Protein AF-A0AA36B1E9-F1 (afdb_monomer)

Foldseek 3Di:
DDDDPDDPPDPPPDQPWDAAPVRPDTHRDPVVVVVRVVVVVCCVVVDPDDDDVVVVVPPDDDPDDCVVVDDDDPVRVVVVLVVDDQDDQDDVVNDHSVPPDPPPPDDDDPDDDPPPPPPVCVLVVVVVLCVVLVHPSVCVVVCVVPVVSVVVSVVVSVVVVVVVVVVVVVVVVVVVVVVVVVVPDPPDD

Secondary structure (DSSP, 8-state):
-----------------EE-TTSSSEE-SHHHHHHHHHHHHHHHHH------HHHHHTS-PPPP-GGGTSPPPHHHHHHHHHHS-S-PPP-TT---GGGG-S-----S--------SSSHHHHHHHHHHHHHTT--TTTHHHHTTSHHHHHHHHHHHHHHHHHHHHHHHHHHHHHHHHHHHHTT-----

Structure (mmCIF, N/CA/C/O backbone):
data_AF-A0AA36B1E9-F1
#
_entry.id   AF-A0AA36B1E9-F1
#
loop_
_atom_site.group_PDB
_atom_site.id
_atom_site.type_symbol
_atom_site.label_atom_id
_atom_site.label_alt_id
_atom_site.label_comp_id
_atom_site.label_asym_id
_atom_site.label_entity_id
_atom_site.label_seq_id
_atom_site.pdbx_PDB_ins_code
_atom_site.Cartn_x
_atom_site.Cartn_y
_atom_site.Cartn_z
_atom_site.occupancy
_atom_site.B_iso_or_equiv
_atom_site.auth_seq_id
_atom_site.auth_comp_id
_atom_site.auth_asym_id
_atom_site.auth_atom_id
_atom_site.pdbx_PDB_model_num
ATOM 1 N N . MET A 1 1 ? 49.591 28.992 -14.892 1.00 37.81 1 MET A N 1
ATOM 2 C CA . MET A 1 1 ? 48.335 28.506 -15.502 1.00 37.81 1 MET A CA 1
ATOM 3 C C . MET A 1 1 ? 47.855 27.305 -14.700 1.00 37.81 1 MET A C 1
ATOM 5 O O . MET A 1 1 ? 48.541 26.295 -14.691 1.00 37.81 1 MET A O 1
ATOM 9 N N . LYS A 1 2 ? 46.769 27.444 -13.931 1.00 33.78 2 LYS A N 1
ATOM 10 C CA . LYS A 1 2 ? 46.177 26.347 -13.147 1.00 33.78 2 LYS A CA 1
ATOM 11 C C . LYS A 1 2 ? 44.993 25.800 -13.942 1.00 33.78 2 LYS A C 1
ATOM 13 O O . LYS A 1 2 ? 44.007 26.512 -14.100 1.00 33.78 2 LYS A O 1
ATOM 18 N N . LEU A 1 3 ? 45.101 24.579 -14.458 1.00 35.31 3 LEU A N 1
ATOM 19 C CA . LEU A 1 3 ? 43.959 23.861 -15.020 1.00 35.31 3 LEU A CA 1
ATOM 20 C C . LEU A 1 3 ? 43.227 23.175 -13.864 1.00 35.31 3 LEU A C 1
ATOM 22 O O . LEU A 1 3 ? 43.711 22.211 -13.278 1.00 35.31 3 LEU A O 1
ATOM 26 N N . SER A 1 4 ? 42.090 23.757 -13.494 1.00 35.69 4 SER A N 1
ATOM 27 C CA . SER A 1 4 ? 41.114 23.187 -12.570 1.00 35.69 4 SER A CA 1
ATOM 28 C C . SER A 1 4 ? 40.198 22.263 -13.366 1.00 35.69 4 SER A C 1
ATOM 30 O O . SER A 1 4 ? 39.266 22.736 -14.013 1.00 35.69 4 SER A O 1
ATOM 32 N N . ASN A 1 5 ? 40.437 20.955 -13.305 1.00 37.50 5 ASN A N 1
ATOM 33 C CA . ASN A 1 5 ? 39.475 19.970 -13.787 1.00 37.50 5 ASN A CA 1
ATOM 34 C C . ASN A 1 5 ? 38.424 19.758 -12.694 1.00 37.50 5 ASN A C 1
ATOM 36 O O . ASN A 1 5 ? 38.655 19.061 -11.707 1.00 37.50 5 ASN A O 1
ATOM 40 N N . GLN A 1 6 ? 37.280 20.419 -12.851 1.00 35.66 6 GLN A N 1
ATOM 41 C CA . GLN A 1 6 ? 36.118 20.228 -11.995 1.00 35.66 6 GLN A CA 1
ATOM 42 C C . GLN A 1 6 ? 35.432 18.921 -12.417 1.00 35.66 6 GLN A C 1
ATOM 44 O O . GLN A 1 6 ? 34.897 18.808 -13.517 1.00 35.66 6 GLN A O 1
ATOM 49 N N . SER A 1 7 ? 35.520 17.915 -11.548 1.00 37.78 7 SER A N 1
ATOM 50 C CA . SER A 1 7 ? 34.845 16.625 -11.681 1.00 37.78 7 SER A CA 1
ATOM 51 C C . SER A 1 7 ? 33.332 16.827 -11.589 1.00 37.78 7 SER A C 1
ATOM 53 O O . SER A 1 7 ? 32.804 17.186 -10.535 1.00 37.78 7 SER A O 1
ATOM 55 N N . THR A 1 8 ? 32.622 16.625 -12.697 1.00 40.97 8 THR A N 1
ATOM 56 C CA . THR A 1 8 ? 31.159 16.609 -12.738 1.00 40.97 8 THR A CA 1
ATOM 57 C C . THR A 1 8 ? 30.657 15.273 -12.196 1.00 40.97 8 THR A C 1
ATOM 59 O O . THR A 1 8 ? 30.357 14.336 -12.933 1.00 40.97 8 THR A O 1
ATOM 62 N N . ALA A 1 9 ? 30.554 15.179 -10.870 1.00 37.25 9 ALA A N 1
ATOM 63 C CA . ALA A 1 9 ? 29.819 14.105 -10.218 1.00 37.25 9 ALA A CA 1
ATOM 64 C C . ALA A 1 9 ? 28.334 14.229 -10.591 1.00 37.25 9 ALA A C 1
ATOM 66 O O . ALA A 1 9 ? 27.588 15.034 -10.032 1.00 37.25 9 ALA A O 1
ATOM 67 N N . GLN A 1 10 ? 27.905 13.446 -11.580 1.00 45.81 10 GLN A N 1
ATOM 68 C CA . GLN A 1 10 ? 26.495 13.290 -11.890 1.00 45.81 10 GLN A CA 1
ATOM 69 C C . GLN A 1 10 ? 25.811 12.634 -10.691 1.00 45.81 10 GLN A C 1
ATOM 71 O O . GLN A 1 10 ? 26.136 11.520 -10.286 1.00 45.81 10 GLN A O 1
ATOM 76 N N . HIS A 1 11 ? 24.858 13.358 -10.117 1.00 35.06 11 HIS A N 1
ATOM 77 C CA . HIS A 1 11 ? 23.972 12.900 -9.060 1.00 35.06 11 HIS A CA 1
ATOM 78 C C . HIS A 1 11 ? 23.042 11.805 -9.615 1.00 35.06 11 HIS A C 1
ATOM 80 O O . HIS A 1 11 ? 21.898 12.056 -10.008 1.00 35.06 11 HIS A O 1
ATOM 86 N N . ILE A 1 12 ? 23.547 10.571 -9.694 1.00 49.47 12 ILE A N 1
ATOM 87 C CA . ILE A 1 12 ? 22.745 9.386 -9.987 1.00 49.47 12 ILE A CA 1
ATOM 88 C C . ILE A 1 12 ? 21.846 9.184 -8.772 1.00 49.47 12 ILE A C 1
ATOM 90 O O . ILE A 1 12 ? 22.283 8.710 -7.729 1.00 49.47 12 ILE A O 1
ATOM 94 N N . LYS A 1 13 ? 20.576 9.577 -8.903 1.00 55.38 13 LYS A N 1
ATOM 95 C CA . LYS A 1 13 ? 19.503 9.179 -7.988 1.00 55.38 13 LYS A CA 1
ATOM 96 C C . LYS A 1 13 ? 19.647 7.674 -7.769 1.00 55.38 13 LYS A C 1
ATOM 98 O O . LYS A 1 13 ? 19.481 6.940 -8.740 1.00 55.38 13 LYS A O 1
ATOM 103 N N . SER A 1 14 ? 20.009 7.249 -6.557 1.00 55.59 14 SER A N 1
ATOM 104 C CA . SER A 1 14 ? 20.276 5.851 -6.210 1.00 55.59 14 SER A CA 1
ATOM 105 C C . SER A 1 14 ? 19.106 4.976 -6.655 1.00 55.59 14 SER A C 1
ATOM 107 O O . SER A 1 14 ? 18.083 4.893 -5.979 1.00 55.59 14 SER A O 1
ATOM 109 N N . ARG A 1 15 ? 19.212 4.384 -7.847 1.00 59.84 15 ARG A N 1
ATOM 110 C CA . ARG A 1 15 ? 18.289 3.350 -8.306 1.00 59.84 15 ARG A CA 1
ATOM 111 C C . ARG A 1 15 ? 18.645 2.111 -7.504 1.00 59.84 15 ARG A C 1
ATOM 113 O O . ARG A 1 15 ? 19.827 1.800 -7.390 1.00 59.84 15 ARG A O 1
ATOM 120 N N . SER A 1 16 ? 17.650 1.453 -6.919 1.00 68.00 16 SER A N 1
ATOM 121 C CA . SER A 1 16 ? 17.845 0.247 -6.117 1.00 68.00 16 SER A CA 1
ATOM 122 C C . SER A 1 16 ? 18.485 -0.838 -6.983 1.00 68.00 16 SER A C 1
ATOM 124 O O . SER A 1 16 ? 17.796 -1.486 -7.763 1.00 68.00 16 SER A O 1
ATOM 126 N N . THR A 1 17 ? 19.805 -0.993 -6.900 1.00 83.38 17 THR A N 1
ATOM 127 C CA . THR A 1 17 ? 20.531 -2.039 -7.617 1.00 83.38 17 THR A CA 1
ATOM 128 C C . THR A 1 17 ? 20.407 -3.338 -6.836 1.00 83.38 17 THR A C 1
ATOM 130 O O . THR A 1 17 ? 20.541 -3.358 -5.612 1.00 83.38 17 THR A O 1
ATOM 133 N N . LEU A 1 18 ? 20.109 -4.430 -7.533 1.00 88.56 18 LEU A N 1
ATOM 134 C CA . LEU A 1 18 ? 19.946 -5.745 -6.918 1.00 88.56 18 LEU A CA 1
ATOM 135 C C . LEU A 1 18 ? 21.022 -6.684 -7.452 1.00 88.56 18 LEU A C 1
ATOM 137 O O . LEU A 1 18 ? 21.401 -6.591 -8.611 1.00 88.56 18 LEU A O 1
ATOM 141 N N . ARG A 1 19 ? 21.542 -7.593 -6.631 1.00 89.88 19 ARG A N 1
ATOM 142 C CA . ARG A 1 19 ? 22.471 -8.614 -7.128 1.00 89.88 19 ARG A CA 1
ATOM 143 C C . ARG A 1 19 ? 21.706 -9.746 -7.809 1.00 89.88 19 ARG A C 1
ATOM 145 O O . ARG A 1 19 ? 20.635 -10.150 -7.352 1.00 89.88 19 ARG A O 1
ATOM 152 N N . SER A 1 20 ? 22.290 -10.272 -8.878 1.00 88.62 20 SER A N 1
ATOM 153 C CA . SER A 1 20 ? 21.854 -11.518 -9.505 1.00 88.62 20 SER A CA 1
ATOM 154 C C . SER A 1 20 ? 21.915 -12.697 -8.513 1.00 88.62 20 SER A C 1
ATOM 156 O O . SER A 1 20 ? 22.499 -12.590 -7.431 1.00 88.62 20 SER A O 1
ATOM 158 N N . SER A 1 21 ? 21.256 -13.809 -8.836 1.00 86.88 21 SER A N 1
ATOM 159 C CA . SER A 1 21 ? 21.141 -14.999 -7.976 1.00 86.88 21 SER A CA 1
ATOM 160 C C . SER A 1 21 ? 22.479 -15.670 -7.671 1.00 86.88 21 SER A C 1
ATOM 162 O O . SER A 1 21 ? 22.686 -16.147 -6.559 1.00 86.88 21 SER A O 1
ATOM 164 N N . ASP A 1 22 ? 23.396 -15.619 -8.627 1.00 86.94 22 ASP A N 1
ATOM 165 C CA . ASP A 1 22 ? 24.794 -16.044 -8.546 1.00 86.94 22 ASP A CA 1
ATOM 166 C C . ASP A 1 22 ? 25.713 -15.018 -7.851 1.00 86.94 22 ASP A C 1
ATOM 168 O O . ASP A 1 22 ? 26.884 -15.293 -7.592 1.00 86.94 22 ASP A O 1
ATOM 172 N N . GLY A 1 23 ? 25.200 -13.820 -7.546 1.00 85.00 23 GLY A N 1
ATOM 173 C CA . GLY A 1 23 ? 25.918 -12.756 -6.843 1.00 85.00 23 GLY A CA 1
ATOM 174 C C . GLY A 1 23 ? 26.982 -12.018 -7.665 1.00 85.00 23 GLY A C 1
ATOM 175 O O . GLY A 1 23 ? 27.612 -11.109 -7.115 1.00 85.00 23 GLY A O 1
ATOM 176 N N . GLN A 1 24 ? 27.161 -12.375 -8.944 1.00 84.88 24 GLN A N 1
ATOM 177 C CA . GLN A 1 24 ? 28.219 -11.858 -9.823 1.00 84.88 24 GLN A CA 1
ATOM 178 C C . GLN A 1 24 ? 27.839 -10.532 -10.491 1.00 84.88 24 GLN A C 1
ATOM 180 O O . GLN A 1 24 ? 28.646 -9.607 -10.550 1.00 84.88 24 GLN A O 1
ATOM 185 N N . ALA A 1 25 ? 26.597 -10.416 -10.967 1.00 88.25 25 ALA A N 1
ATOM 186 C CA . ALA A 1 25 ? 26.127 -9.238 -11.691 1.00 88.25 25 ALA A CA 1
ATOM 187 C C . ALA A 1 25 ? 25.269 -8.306 -10.818 1.00 88.25 25 ALA A C 1
ATOM 189 O O . ALA A 1 25 ? 24.476 -8.756 -9.984 1.00 88.25 25 ALA A O 1
ATOM 190 N N . LEU A 1 26 ? 25.397 -6.994 -11.049 1.00 90.94 26 LEU A N 1
ATOM 191 C CA . LEU A 1 26 ? 24.493 -5.973 -10.516 1.00 90.94 26 LEU A CA 1
ATOM 192 C C . LEU A 1 26 ? 23.389 -5.677 -11.535 1.00 90.94 26 LEU A C 1
ATOM 194 O O . LEU A 1 26 ? 23.645 -5.186 -12.632 1.00 90.94 26 LEU A O 1
ATOM 198 N N . LEU A 1 27 ? 22.154 -5.951 -11.138 1.00 90.00 27 LEU A N 1
ATOM 199 C CA . LEU A 1 27 ? 20.933 -5.683 -11.879 1.00 90.00 27 LEU A CA 1
ATOM 200 C C . LEU A 1 27 ? 20.518 -4.229 -11.652 1.00 90.00 27 LEU A C 1
ATOM 202 O O . LEU A 1 27 ? 20.278 -3.799 -10.519 1.00 90.00 27 LEU A O 1
ATOM 206 N N . THR A 1 28 ? 20.460 -3.468 -12.741 1.00 86.75 28 THR A N 1
ATOM 207 C CA . THR A 1 28 ? 20.126 -2.034 -12.740 1.00 86.75 28 THR A CA 1
ATOM 208 C C . THR A 1 28 ? 18.838 -1.725 -13.506 1.00 86.75 28 THR A C 1
ATOM 210 O O . THR A 1 28 ? 18.266 -0.648 -13.323 1.00 86.75 28 THR A O 1
ATOM 213 N N . ASP A 1 29 ? 18.369 -2.663 -14.334 1.00 88.38 29 ASP A N 1
ATOM 214 C CA . ASP A 1 29 ? 17.135 -2.552 -15.105 1.00 88.38 29 ASP A CA 1
ATOM 215 C C . ASP A 1 29 ? 15.914 -3.036 -14.303 1.00 88.38 29 ASP A C 1
ATOM 217 O O . ASP A 1 29 ? 15.981 -4.040 -13.592 1.00 88.38 29 ASP A O 1
ATOM 221 N N . ILE A 1 30 ? 14.779 -2.346 -14.440 1.00 87.06 30 ILE A N 1
ATOM 222 C CA . ILE A 1 30 ? 13.558 -2.621 -13.665 1.00 87.06 30 ILE A CA 1
ATOM 223 C C . ILE A 1 30 ? 13.021 -4.024 -13.965 1.00 87.06 30 ILE A C 1
ATOM 225 O O . ILE A 1 30 ? 12.641 -4.729 -13.030 1.00 87.06 30 ILE A O 1
ATOM 229 N N . ALA A 1 31 ? 13.020 -4.456 -15.232 1.00 89.06 31 ALA A N 1
ATOM 230 C CA . ALA A 1 31 ? 12.521 -5.782 -15.588 1.00 89.06 31 ALA A CA 1
ATOM 231 C C . ALA A 1 31 ? 13.418 -6.876 -14.994 1.00 89.06 31 ALA A C 1
ATOM 233 O O . ALA A 1 31 ? 12.918 -7.834 -14.406 1.00 89.06 31 ALA A O 1
ATOM 234 N N . SER A 1 32 ? 14.740 -6.681 -15.049 1.00 88.50 32 SER A N 1
ATOM 235 C CA . SER A 1 32 ? 15.700 -7.609 -14.437 1.00 88.50 32 SER A CA 1
ATOM 236 C C . SER A 1 32 ? 15.547 -7.714 -12.910 1.00 88.50 32 SER A C 1
ATOM 238 O O . SER A 1 32 ? 15.597 -8.810 -12.353 1.00 88.50 32 SER A O 1
ATOM 240 N N . ILE A 1 33 ? 15.280 -6.593 -12.228 1.00 89.88 33 ILE A N 1
ATOM 241 C CA . ILE A 1 33 ? 15.051 -6.556 -10.778 1.00 89.88 33 ILE A CA 1
ATOM 242 C C . ILE A 1 33 ? 13.751 -7.282 -10.419 1.00 89.88 33 ILE A C 1
ATOM 244 O O . ILE A 1 33 ? 13.743 -8.097 -9.497 1.00 89.88 33 ILE A O 1
ATOM 248 N N . LEU A 1 34 ? 12.659 -7.017 -11.141 1.00 91.62 34 LEU A N 1
ATOM 249 C CA . LEU A 1 34 ? 11.371 -7.675 -10.902 1.00 91.62 34 LEU A CA 1
ATOM 250 C C . LEU A 1 34 ? 11.450 -9.184 -11.148 1.00 91.62 34 LEU A C 1
ATOM 252 O O . LEU A 1 34 ? 10.937 -9.957 -10.341 1.00 91.62 34 LEU A O 1
ATOM 256 N N . ASN A 1 35 ? 12.148 -9.609 -12.203 1.00 92.12 35 ASN A N 1
ATOM 257 C CA . ASN A 1 35 ? 12.366 -11.027 -12.469 1.00 92.12 35 ASN A CA 1
ATOM 258 C C . ASN A 1 35 ? 13.163 -11.694 -11.336 1.00 92.12 35 ASN A C 1
ATOM 260 O O . ASN A 1 35 ? 12.775 -12.749 -10.838 1.00 92.12 35 ASN A O 1
ATOM 264 N N . ARG A 1 36 ? 14.215 -11.033 -10.839 1.00 94.25 36 ARG A N 1
ATOM 265 C CA . ARG A 1 36 ? 15.007 -11.534 -9.708 1.00 94.25 36 ARG A CA 1
ATOM 266 C C . ARG A 1 36 ? 14.184 -11.669 -8.422 1.00 94.25 36 ARG A C 1
ATOM 268 O O . ARG A 1 36 ? 14.364 -12.640 -7.684 1.00 94.25 36 ARG A O 1
ATOM 275 N N . TRP A 1 37 ? 13.274 -10.730 -8.157 1.00 93.12 37 TRP A N 1
ATOM 276 C CA . TRP A 1 37 ? 12.312 -10.847 -7.057 1.00 93.12 37 TRP A CA 1
ATOM 277 C C . TRP A 1 37 ? 11.364 -12.030 -7.254 1.00 93.12 37 TRP A C 1
ATOM 279 O O . TRP A 1 37 ? 11.172 -12.805 -6.318 1.00 93.12 37 TRP A O 1
ATOM 289 N N . SER A 1 38 ? 10.819 -12.201 -8.462 1.00 93.00 38 SER A N 1
ATOM 290 C CA . SER A 1 38 ? 9.937 -13.324 -8.801 1.00 93.00 38 SER A CA 1
ATOM 291 C C . SER A 1 38 ? 10.614 -14.670 -8.539 1.00 93.00 38 SER A C 1
ATOM 293 O O . SER A 1 38 ? 10.058 -15.507 -7.834 1.00 93.00 38 SER A O 1
ATOM 295 N N . GLU A 1 39 ? 11.845 -14.857 -9.020 1.00 93.50 39 GLU A N 1
ATOM 296 C CA . GLU A 1 39 ? 12.638 -16.068 -8.774 1.00 93.50 39 GLU A CA 1
ATOM 297 C C . GLU A 1 39 ? 12.844 -16.337 -7.278 1.00 93.50 39 GLU A C 1
ATOM 299 O O . GLU A 1 39 ? 12.670 -17.464 -6.813 1.00 93.50 39 GLU A O 1
ATOM 304 N N . TYR A 1 40 ? 13.221 -15.305 -6.512 1.00 91.62 40 TYR A N 1
ATOM 305 C CA . TYR A 1 40 ? 13.458 -15.434 -5.075 1.00 91.62 40 TYR A CA 1
ATOM 306 C C . TYR A 1 40 ? 12.195 -15.876 -4.333 1.00 91.62 40 TYR A C 1
ATOM 308 O O . TYR A 1 40 ? 12.244 -16.823 -3.547 1.00 91.62 40 TYR A O 1
ATOM 316 N N . PHE A 1 41 ? 11.062 -15.222 -4.596 1.00 93.06 41 PHE A N 1
ATOM 317 C CA . PHE A 1 41 ? 9.803 -15.565 -3.943 1.00 93.06 41 PHE A CA 1
ATOM 318 C C . PHE A 1 41 ? 9.284 -16.926 -4.387 1.00 93.06 41 PHE A C 1
ATOM 320 O O . PHE A 1 41 ? 8.845 -17.709 -3.549 1.00 93.06 41 PHE A O 1
ATOM 327 N N . GLN A 1 42 ? 9.391 -17.255 -5.672 1.00 93.19 42 GLN A N 1
ATOM 328 C CA . GLN A 1 42 ? 9.013 -18.572 -6.163 1.00 93.19 42 GLN A CA 1
ATOM 329 C C . GLN A 1 42 ? 9.826 -19.670 -5.471 1.00 93.19 42 GLN A C 1
ATOM 331 O O . GLN A 1 42 ? 9.238 -20.639 -4.999 1.00 93.19 42 GLN A O 1
ATOM 336 N N . ALA A 1 43 ? 11.144 -19.510 -5.332 1.00 90.69 43 ALA A N 1
ATOM 337 C CA . ALA A 1 43 ? 11.976 -20.455 -4.590 1.00 90.69 43 ALA A CA 1
ATOM 338 C C . ALA A 1 43 ? 11.603 -20.515 -3.099 1.00 90.69 43 ALA A C 1
ATOM 340 O O . ALA A 1 43 ? 11.535 -21.599 -2.521 1.00 90.69 43 ALA A O 1
ATOM 341 N N . LEU A 1 44 ? 11.324 -19.363 -2.479 1.00 90.81 44 LEU A N 1
ATOM 342 C CA . LEU A 1 44 ? 10.926 -19.271 -1.075 1.00 90.81 44 LEU A CA 1
ATOM 343 C C . LEU A 1 44 ? 9.620 -20.027 -0.792 1.00 90.81 44 LEU A C 1
ATOM 345 O O . LEU A 1 44 ? 9.558 -20.757 0.196 1.00 90.81 44 LEU A O 1
ATOM 349 N N . PHE A 1 45 ? 8.610 -19.858 -1.651 1.00 89.69 45 PHE A N 1
ATOM 350 C CA . PHE A 1 45 ? 7.278 -20.447 -1.483 1.00 89.69 45 PHE A CA 1
ATOM 351 C C . PHE A 1 45 ? 7.160 -21.874 -2.027 1.00 89.69 45 PHE A C 1
ATOM 353 O O . PHE A 1 45 ? 6.367 -22.651 -1.509 1.00 89.69 45 PHE A O 1
ATOM 360 N N . SER A 1 46 ? 7.952 -22.242 -3.037 1.00 89.12 46 SER A N 1
ATOM 361 C CA . SER A 1 46 ? 7.957 -23.611 -3.582 1.00 89.12 46 SER A CA 1
ATOM 362 C C . SER A 1 46 ? 8.785 -24.579 -2.732 1.00 89.12 46 SER A C 1
ATOM 364 O O . SER A 1 46 ? 8.681 -25.793 -2.895 1.00 89.12 46 SER A O 1
ATOM 366 N N . ALA A 1 47 ? 9.628 -24.070 -1.829 1.00 85.25 47 ALA A N 1
ATOM 367 C CA . ALA A 1 47 ? 10.403 -24.903 -0.924 1.00 85.25 47 ALA A CA 1
ATOM 368 C C . ALA A 1 47 ? 9.490 -25.568 0.119 1.00 85.25 47 ALA A C 1
ATOM 370 O O . ALA A 1 47 ? 8.998 -24.918 1.041 1.00 85.25 47 ALA A O 1
ATOM 371 N N . VAL A 1 48 ? 9.331 -26.890 0.023 1.00 82.62 48 VAL A N 1
ATOM 372 C CA . VAL A 1 48 ? 8.711 -27.695 1.082 1.00 82.62 48 VAL A CA 1
ATOM 373 C C . VAL A 1 48 ? 9.666 -27.729 2.274 1.00 82.62 48 VAL A C 1
ATOM 375 O O . VAL A 1 48 ? 10.673 -28.436 2.270 1.00 82.62 48 VAL A O 1
ATOM 378 N N . ARG A 1 49 ? 9.376 -26.926 3.300 1.00 80.12 49 ARG A N 1
ATOM 379 C CA . ARG A 1 49 ? 10.144 -26.916 4.548 1.00 80.12 49 ARG A CA 1
ATOM 380 C C . ARG A 1 49 ? 9.504 -27.884 5.532 1.00 80.12 49 ARG A C 1
ATOM 382 O O . ARG A 1 49 ? 8.411 -27.634 6.028 1.00 80.12 49 ARG A O 1
ATOM 389 N N . VAL A 1 50 ? 10.201 -28.975 5.829 1.00 83.56 50 VAL A N 1
ATOM 390 C CA . VAL A 1 50 ? 9.824 -29.875 6.922 1.00 83.56 50 VAL A CA 1
ATOM 391 C C . VAL A 1 50 ? 10.349 -29.267 8.218 1.00 83.56 50 VAL A C 1
ATOM 393 O O . VAL A 1 50 ? 11.561 -29.144 8.405 1.00 83.56 50 VAL A O 1
ATOM 396 N N . VAL A 1 51 ? 9.445 -28.849 9.104 1.00 84.62 51 VAL A N 1
ATOM 397 C CA . VAL A 1 51 ? 9.830 -28.436 10.457 1.00 84.62 51 VAL A CA 1
ATOM 398 C C . VAL A 1 51 ? 10.341 -29.677 11.184 1.00 84.62 51 VAL A C 1
ATOM 400 O O . VAL A 1 51 ? 9.671 -30.705 11.222 1.00 84.62 51 VAL A O 1
ATOM 403 N N . GLN A 1 52 ? 11.559 -29.614 11.720 1.00 86.75 52 GLN A N 1
ATOM 404 C CA . GLN A 1 52 ? 12.105 -30.727 12.489 1.00 86.75 52 GLN A CA 1
ATOM 405 C C . GLN A 1 52 ? 11.374 -30.806 13.834 1.00 86.75 52 GLN A C 1
ATOM 407 O O . GLN A 1 52 ? 11.396 -29.833 14.579 1.00 86.75 52 GLN A O 1
ATOM 412 N N . GLU A 1 53 ? 10.796 -31.958 14.177 1.00 85.94 53 GLU A N 1
ATOM 413 C CA . GLU A 1 53 ? 10.036 -32.148 15.428 1.00 85.94 53 GLU A CA 1
ATOM 414 C C . GLU A 1 53 ? 10.850 -31.752 16.671 1.00 85.94 53 GLU A C 1
ATOM 416 O O . GLU A 1 53 ? 10.370 -31.062 17.564 1.00 85.94 53 GLU A O 1
ATOM 421 N N . LYS A 1 54 ? 12.151 -32.072 16.671 1.00 86.44 54 LYS A N 1
ATOM 422 C CA . LYS A 1 54 ? 13.086 -31.633 17.716 1.00 86.44 54 LYS A CA 1
ATOM 423 C C . LYS A 1 54 ? 13.115 -30.110 17.898 1.00 86.44 54 LYS A C 1
ATOM 425 O O . LYS A 1 54 ? 13.245 -29.645 19.020 1.00 86.44 54 LYS A O 1
ATOM 430 N N . ALA A 1 55 ? 12.987 -29.327 16.824 1.00 86.81 55 ALA A N 1
ATOM 431 C CA . ALA A 1 55 ? 12.981 -27.869 16.902 1.00 86.81 55 ALA A CA 1
ATOM 432 C C . ALA A 1 55 ? 11.701 -27.348 17.566 1.00 86.81 55 ALA A C 1
ATOM 434 O O . ALA A 1 55 ? 11.779 -26.377 18.309 1.00 86.81 55 ALA A O 1
ATOM 435 N N . ILE A 1 56 ? 10.564 -28.022 17.353 1.00 86.69 56 ILE A N 1
ATOM 436 C CA . ILE A 1 56 ? 9.290 -27.718 18.022 1.00 86.69 56 ILE A CA 1
ATOM 437 C C . ILE A 1 56 ? 9.405 -28.022 19.518 1.00 86.69 56 ILE A C 1
ATOM 439 O O . ILE A 1 56 ? 9.071 -27.175 20.342 1.00 86.69 56 ILE A O 1
ATOM 443 N N . LEU A 1 57 ? 9.965 -29.184 19.869 1.00 88.12 57 LEU A N 1
ATOM 444 C CA . LEU A 1 57 ? 10.194 -29.586 21.262 1.00 88.12 57 LEU A CA 1
ATOM 445 C C . LEU A 1 57 ? 11.162 -28.653 22.013 1.00 88.12 57 LEU A C 1
ATOM 447 O O . LEU A 1 57 ? 11.114 -28.579 23.238 1.00 88.12 57 LEU A O 1
ATOM 451 N N . HIS A 1 58 ? 12.032 -27.933 21.299 1.00 90.25 58 HIS A N 1
ATOM 452 C CA . HIS A 1 58 ? 12.952 -26.951 21.878 1.00 90.25 58 HIS A CA 1
ATOM 453 C C . HIS A 1 58 ? 12.356 -25.541 22.036 1.00 90.25 58 HIS A C 1
ATOM 455 O O . HIS A 1 58 ? 13.020 -24.682 22.621 1.00 90.25 58 HIS A O 1
ATOM 461 N N . ILE A 1 59 ? 11.139 -25.272 21.544 1.00 89.38 59 ILE A N 1
ATOM 462 C CA . ILE A 1 59 ? 10.481 -23.978 21.762 1.00 89.38 59 ILE A CA 1
ATOM 463 C C . ILE A 1 59 ? 10.148 -23.857 23.251 1.00 89.38 59 ILE A C 1
ATOM 465 O O . ILE A 1 59 ? 9.336 -24.615 23.781 1.00 89.38 59 ILE A O 1
ATOM 469 N N . GLN A 1 60 ? 10.777 -22.893 23.927 1.00 91.31 60 GLN A N 1
ATOM 470 C CA . GLN A 1 60 ? 10.487 -22.596 25.327 1.00 91.31 60 GLN A CA 1
ATOM 471 C C . GLN A 1 60 ? 9.042 -22.109 25.457 1.00 91.31 60 GLN A C 1
ATOM 473 O O . GLN A 1 60 ? 8.702 -21.016 25.006 1.00 91.31 60 GLN A O 1
ATOM 478 N N . GLN A 1 61 ? 8.198 -22.931 26.072 1.00 86.81 61 GLN A N 1
ATOM 479 C CA . GLN A 1 61 ? 6.838 -22.546 26.425 1.00 86.81 61 GLN A CA 1
ATOM 480 C C . GLN A 1 61 ? 6.897 -21.604 27.628 1.00 86.81 61 GLN A C 1
ATOM 482 O O . GLN A 1 61 ? 7.517 -21.931 28.643 1.00 86.81 61 GLN A O 1
ATOM 487 N N . GLN A 1 62 ? 6.266 -20.436 27.521 1.00 87.62 62 GLN A N 1
ATOM 488 C CA . GLN A 1 62 ? 6.027 -19.607 28.698 1.00 87.62 62 GLN A CA 1
ATOM 489 C C . GLN A 1 62 ? 4.875 -20.206 29.513 1.00 87.62 62 GLN A C 1
ATOM 491 O O . GLN A 1 62 ? 3.948 -20.772 28.926 1.00 87.62 62 GLN A O 1
ATOM 496 N N . PRO A 1 63 ? 4.928 -20.128 30.855 1.00 87.75 63 PRO A N 1
ATOM 497 C CA . PRO A 1 63 ? 3.806 -20.549 31.679 1.00 87.75 63 PRO A CA 1
ATOM 498 C C . PRO A 1 63 ? 2.560 -19.744 31.303 1.00 87.75 63 PRO A C 1
ATOM 500 O O . PRO A 1 63 ? 2.648 -18.571 30.938 1.00 87.75 63 PRO A O 1
ATOM 503 N N . VAL A 1 64 ? 1.398 -20.385 31.405 1.00 86.25 64 VAL A N 1
ATOM 504 C CA . VAL A 1 64 ? 0.112 -19.720 31.184 1.00 86.25 64 VAL A CA 1
ATOM 505 C C . VAL A 1 64 ? -0.041 -18.619 32.235 1.00 86.25 64 VAL A C 1
ATOM 507 O O . VAL A 1 64 ? -0.074 -18.902 33.433 1.00 86.25 64 VAL A O 1
ATOM 510 N N . SER A 1 65 ? -0.094 -17.364 31.791 1.00 85.38 65 SER A N 1
ATOM 511 C CA . SER A 1 65 ? -0.303 -16.212 32.668 1.00 85.38 65 SER A CA 1
ATOM 512 C C . SER A 1 65 ? -1.803 -16.007 32.867 1.00 85.38 65 SER A C 1
ATOM 514 O O . SER A 1 65 ? -2.457 -15.370 32.048 1.00 85.38 65 SER A O 1
ATOM 516 N N . MET A 1 66 ? -2.343 -16.570 33.955 1.00 84.31 66 MET A N 1
ATOM 517 C CA . MET A 1 66 ? -3.753 -16.374 34.339 1.00 84.31 66 MET A CA 1
ATOM 518 C C . MET A 1 66 ? -4.062 -14.911 34.693 1.00 84.31 66 MET A C 1
ATOM 520 O O . MET A 1 66 ? -5.208 -14.493 34.637 1.00 84.31 66 MET A O 1
ATOM 524 N N . GLU A 1 67 ? -3.037 -14.115 35.010 1.00 82.94 67 GLU A N 1
ATOM 525 C CA . GLU A 1 67 ? -3.163 -12.679 35.290 1.00 82.94 67 GL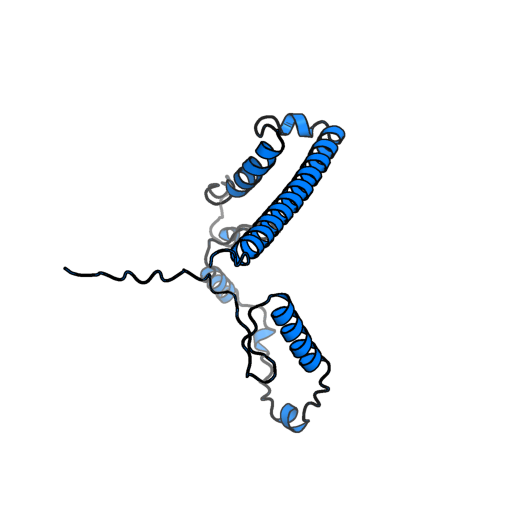U A CA 1
ATOM 526 C C . GLU A 1 67 ? -3.681 -11.882 34.079 1.00 82.94 67 GLU A C 1
ATOM 528 O O . GLU A 1 67 ? -4.254 -10.815 34.259 1.00 82.94 67 GLU A O 1
ATOM 533 N N . LEU A 1 68 ? -3.510 -12.393 32.851 1.00 79.06 68 LEU A N 1
ATOM 534 C CA . LEU A 1 68 ? -4.026 -11.758 31.631 1.00 79.06 68 LEU A CA 1
ATOM 535 C C . LEU A 1 68 ? -5.522 -12.011 31.392 1.00 79.06 68 LEU A C 1
ATOM 537 O O . LEU A 1 68 ? -6.128 -11.285 30.604 1.00 79.06 68 LEU A O 1
ATOM 541 N N . ASP A 1 69 ? -6.099 -13.027 32.043 1.00 84.31 69 ASP A N 1
ATOM 542 C CA . ASP A 1 69 ? -7.539 -13.313 31.988 1.00 84.31 69 ASP A CA 1
ATOM 543 C C . ASP A 1 69 ? -8.326 -12.456 32.996 1.00 84.31 69 ASP A C 1
ATOM 545 O O . ASP A 1 69 ? -9.548 -12.324 32.883 1.00 84.31 69 ASP A O 1
ATOM 549 N N . GLU A 1 70 ? -7.638 -11.852 33.969 1.00 86.31 70 GLU A N 1
ATOM 550 C CA . GLU A 1 70 ? -8.251 -10.954 34.941 1.00 86.31 70 GLU A CA 1
ATOM 551 C C . GLU A 1 70 ? -8.603 -9.603 34.294 1.00 86.31 70 GLU A C 1
ATOM 553 O O . GLU A 1 70 ? -7.823 -9.043 33.513 1.00 86.31 70 GLU A O 1
ATOM 558 N N . PRO A 1 71 ? -9.783 -9.033 34.602 1.00 86.25 71 PRO A N 1
ATOM 559 C CA . PRO A 1 71 ? -10.151 -7.723 34.093 1.00 86.25 71 PRO A CA 1
ATOM 560 C C . PRO A 1 71 ? -9.172 -6.658 34.620 1.00 86.25 71 PRO A C 1
ATOM 562 O O . PRO A 1 71 ? -8.813 -6.680 35.800 1.00 86.25 71 PRO A O 1
ATOM 565 N N . PRO A 1 72 ? -8.764 -5.686 33.783 1.00 85.00 72 PRO A N 1
ATOM 566 C CA . PRO A 1 72 ? -7.755 -4.708 34.165 1.00 85.00 72 PRO A CA 1
ATOM 567 C C . PRO A 1 72 ? -8.243 -3.836 35.325 1.00 85.00 72 PRO A C 1
ATOM 569 O O . PRO A 1 72 ? -9.405 -3.411 35.362 1.00 85.00 72 PRO A O 1
ATOM 572 N N . ALA A 1 73 ? -7.348 -3.524 36.264 1.00 88.44 73 ALA A N 1
ATOM 573 C CA . ALA A 1 73 ? -7.711 -2.716 37.419 1.00 88.44 73 ALA A CA 1
ATOM 574 C C . ALA A 1 73 ? -8.015 -1.262 37.013 1.00 88.44 73 ALA A C 1
ATOM 576 O O . ALA A 1 73 ? -7.439 -0.699 36.074 1.00 88.44 73 ALA A O 1
ATOM 577 N N . LEU A 1 74 ? -8.906 -0.603 37.762 1.00 87.00 74 LEU A N 1
ATOM 578 C CA . LEU A 1 74 ? -9.293 0.786 37.484 1.00 87.00 74 LEU A CA 1
ATOM 579 C C . LEU A 1 74 ? -8.094 1.752 37.540 1.00 87.00 74 LEU A C 1
ATOM 581 O O . LEU A 1 74 ? -8.015 2.704 36.769 1.00 87.00 74 LEU A O 1
ATOM 585 N N . GLU A 1 75 ? -7.134 1.502 38.429 1.00 87.19 75 GLU A N 1
ATOM 586 C CA . GLU A 1 75 ? -5.948 2.354 38.540 1.00 87.19 75 GLU A CA 1
ATOM 587 C C . GLU A 1 75 ? -4.952 2.108 37.399 1.00 87.19 75 GLU A C 1
ATOM 589 O O . GLU A 1 75 ? -4.376 3.055 36.868 1.00 87.19 75 GLU A O 1
ATOM 594 N N . GLU A 1 76 ? -4.805 0.861 36.947 1.00 85.50 76 GLU A N 1
ATOM 595 C CA . GLU A 1 76 ? -3.970 0.512 35.792 1.00 85.50 76 GLU A CA 1
ATOM 596 C C . GLU A 1 76 ? -4.521 1.116 34.504 1.00 85.50 76 GLU A C 1
ATOM 598 O O . GLU A 1 76 ? -3.769 1.693 33.721 1.00 85.50 76 GLU A O 1
ATOM 603 N N . THR A 1 77 ? -5.840 1.050 34.309 1.00 85.50 77 THR A N 1
ATOM 604 C CA . THR A 1 77 ? -6.506 1.694 33.170 1.00 85.50 77 THR A CA 1
ATOM 605 C C . THR A 1 77 ? -6.342 3.210 33.218 1.00 85.50 77 THR A C 1
ATOM 607 O O . THR A 1 77 ? -6.014 3.816 32.198 1.00 85.50 77 THR A O 1
ATOM 610 N N . ARG A 1 78 ? -6.461 3.837 34.396 1.00 83.75 78 ARG A N 1
ATOM 611 C CA . ARG A 1 78 ? -6.228 5.279 34.576 1.00 83.75 78 ARG A CA 1
ATOM 612 C C . ARG A 1 78 ? -4.786 5.679 34.266 1.00 83.75 78 ARG A C 1
ATOM 614 O O . ARG A 1 78 ? -4.563 6.672 33.571 1.00 83.75 78 ARG A O 1
ATOM 621 N N . LEU A 1 79 ? -3.812 4.903 34.741 1.00 85.56 79 LEU A N 1
ATOM 622 C CA . LEU A 1 79 ? -2.404 5.115 34.422 1.00 85.56 79 LEU A CA 1
ATOM 623 C C . LEU A 1 79 ? -2.173 4.943 32.923 1.00 85.56 79 LEU A C 1
ATOM 625 O O . LEU A 1 79 ? -1.629 5.851 32.303 1.00 85.56 79 LEU A O 1
ATOM 629 N N . ALA A 1 80 ? -2.624 3.838 32.322 1.00 82.25 80 ALA A N 1
ATOM 630 C CA . ALA A 1 80 ? -2.483 3.553 30.894 1.00 82.25 80 ALA A CA 1
ATOM 631 C C . ALA A 1 80 ? -3.064 4.673 30.019 1.00 82.25 80 ALA A C 1
ATOM 633 O O . ALA A 1 80 ? -2.416 5.090 29.059 1.00 82.25 80 ALA A O 1
ATOM 634 N N . ILE A 1 81 ? -4.228 5.219 30.389 1.00 79.75 81 ILE A N 1
ATOM 635 C CA . ILE A 1 81 ? -4.812 6.405 29.749 1.00 79.75 81 ILE A CA 1
ATOM 636 C C . ILE A 1 81 ? -3.881 7.618 29.892 1.00 79.75 81 ILE A C 1
ATOM 638 O O . ILE A 1 81 ? -3.661 8.325 28.914 1.00 79.75 81 ILE A O 1
ATOM 642 N N . GLY A 1 82 ? -3.269 7.831 31.059 1.00 77.62 82 GLY A N 1
ATOM 643 C CA . GLY A 1 82 ? -2.253 8.871 31.263 1.00 77.62 82 GLY A CA 1
ATOM 644 C C . GLY A 1 82 ? -0.970 8.684 30.434 1.00 77.62 82 GLY A C 1
ATOM 645 O O . GLY A 1 82 ? -0.346 9.670 30.044 1.00 77.62 82 GLY A O 1
ATOM 646 N N . TRP A 1 83 ? -0.583 7.440 30.119 1.00 80.88 83 TRP A N 1
ATOM 647 C CA . TRP A 1 83 ? 0.553 7.125 29.235 1.00 80.88 83 TRP A CA 1
ATOM 648 C C . TRP A 1 83 ? 0.231 7.318 27.745 1.00 80.88 83 TRP A C 1
ATOM 650 O O . TRP A 1 83 ? 1.148 7.425 26.919 1.00 80.88 83 TRP A O 1
ATOM 660 N N . LEU A 1 84 ? -1.051 7.374 27.365 1.00 74.19 84 LEU A N 1
ATOM 661 C CA . LEU A 1 84 ? -1.444 7.677 25.993 1.00 74.19 84 LEU A CA 1
ATOM 662 C C . LEU A 1 84 ? -1.076 9.128 25.667 1.00 74.19 84 LEU A C 1
ATOM 664 O O . LEU A 1 84 ? -1.545 10.078 26.281 1.00 74.19 84 LEU A O 1
ATOM 668 N N . LYS A 1 85 ? -0.240 9.319 24.643 1.00 63.19 85 LYS A N 1
ATOM 669 C CA . LYS A 1 85 ? 0.063 10.658 24.124 1.00 63.19 85 LYS A CA 1
ATOM 670 C C . LYS A 1 85 ? -1.207 11.282 23.527 1.00 63.19 85 LYS A C 1
ATOM 672 O O . LYS A 1 85 ? -1.617 10.903 22.427 1.00 63.19 85 LYS A O 1
ATOM 677 N N . SER A 1 86 ? -1.788 12.256 24.223 1.00 62.75 86 SER A N 1
ATOM 678 C CA . SER A 1 86 ? -2.968 13.026 23.806 1.00 62.75 86 SER A CA 1
ATOM 679 C C . SER A 1 86 ? -2.629 13.994 22.671 1.00 62.75 86 SER A C 1
ATOM 681 O O . SER A 1 86 ? -2.305 15.159 22.893 1.00 62.75 86 SER A O 1
ATOM 683 N N . ARG A 1 87 ? -2.609 13.479 21.437 1.00 57.94 87 ARG A N 1
ATOM 684 C CA . ARG A 1 87 ? -2.653 14.264 20.185 1.00 57.94 87 ARG A CA 1
ATOM 685 C C . ARG A 1 87 ? -2.908 13.388 18.953 1.00 57.94 87 ARG A C 1
ATOM 687 O O . ARG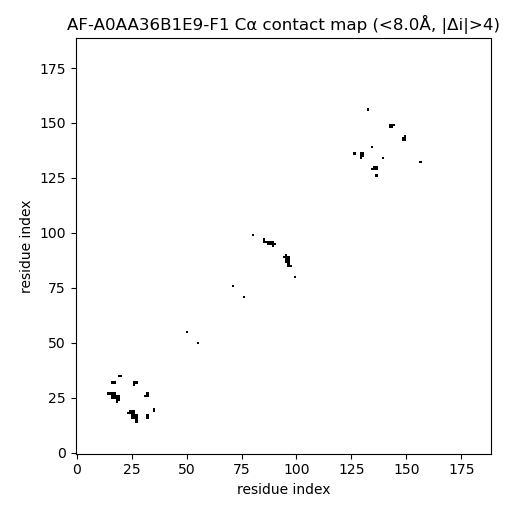 A 1 87 ? -2.430 13.698 17.860 1.00 57.94 87 ARG A O 1
ATOM 694 N N . LYS A 1 88 ? -3.560 12.239 19.132 1.00 64.94 88 LYS A N 1
ATOM 695 C CA . LYS A 1 88 ? -3.899 11.355 18.013 1.00 64.94 88 LYS A CA 1
ATOM 696 C C . LYS A 1 88 ? -5.208 11.829 17.395 1.00 64.94 88 LYS A C 1
ATOM 698 O O . LYS A 1 88 ? -6.097 12.299 18.097 1.00 64.94 88 LYS A O 1
ATOM 703 N N . THR A 1 89 ? -5.300 11.731 16.077 1.00 58.62 89 THR A N 1
ATOM 704 C CA . THR A 1 89 ? -6.537 11.988 15.342 1.00 58.62 89 THR A CA 1
ATOM 705 C C . THR A 1 89 ? -7.616 11.029 15.841 1.00 58.62 89 THR A C 1
ATOM 707 O O . THR A 1 89 ? -7.302 9.873 16.139 1.00 58.62 89 THR A O 1
ATOM 710 N N . ALA A 1 90 ? -8.858 11.507 15.953 1.00 71.75 90 ALA A N 1
ATOM 711 C CA . ALA A 1 90 ? -9.993 10.650 16.271 1.00 71.75 90 ALA A CA 1
ATOM 712 C C . ALA A 1 90 ? -10.016 9.453 15.306 1.00 71.75 90 ALA A C 1
ATOM 714 O O . ALA A 1 90 ? -9.694 9.599 14.122 1.00 71.75 90 ALA A O 1
ATOM 715 N N . GLY A 1 91 ? -10.320 8.268 15.836 1.00 67.19 91 GLY A N 1
ATOM 716 C CA . GLY A 1 91 ? -10.491 7.071 15.016 1.00 67.19 91 GLY A CA 1
ATOM 717 C C . GLY A 1 91 ? -11.678 7.209 14.059 1.00 67.19 91 GLY A C 1
ATOM 718 O O . GLY A 1 91 ? -12.329 8.247 14.002 1.00 67.19 91 GLY A O 1
ATOM 719 N N . VAL A 1 92 ? -11.997 6.136 13.333 1.00 72.12 92 VAL A N 1
ATOM 720 C CA . VAL A 1 92 ? -13.175 6.078 12.442 1.00 72.12 92 VAL A CA 1
ATOM 721 C C . VAL A 1 92 ? -14.496 6.397 13.163 1.00 72.12 92 VAL A C 1
ATOM 723 O O . VAL A 1 92 ? -15.448 6.829 12.527 1.00 72.12 92 VAL A O 1
ATOM 726 N N . ASP A 1 93 ? -14.521 6.240 14.487 1.00 74.56 93 ASP A N 1
ATOM 727 C CA . ASP A 1 93 ? -15.665 6.540 15.350 1.00 74.56 93 ASP A CA 1
ATOM 728 C C . ASP A 1 93 ? -15.809 8.040 15.693 1.00 74.56 93 ASP A C 1
ATOM 730 O O . ASP A 1 93 ? -16.698 8.409 16.454 1.00 74.56 93 ASP A O 1
ATOM 734 N N . ASP A 1 94 ? -14.929 8.915 15.184 1.00 67.88 94 ASP A N 1
ATOM 735 C CA . ASP A 1 94 ? -14.894 10.364 15.458 1.00 67.88 94 ASP A CA 1
ATOM 736 C C . ASP A 1 94 ? -14.752 10.744 16.953 1.00 67.88 94 ASP A C 1
ATOM 738 O O . ASP A 1 94 ? -14.961 11.895 17.341 1.00 67.88 94 ASP A O 1
ATOM 742 N N . ILE A 1 95 ? -14.323 9.806 17.806 1.00 65.81 95 ILE A N 1
ATOM 743 C CA . ILE A 1 95 ? -14.109 10.012 19.247 1.00 65.81 95 ILE A CA 1
ATOM 744 C C . ILE A 1 95 ? -12.697 10.584 19.495 1.00 65.81 95 ILE A C 1
ATOM 746 O O . ILE A 1 95 ? -11.705 9.870 19.302 1.00 65.81 95 ILE A O 1
ATOM 750 N N . PRO A 1 96 ? -12.555 11.858 19.918 1.00 61.03 96 PRO A N 1
ATOM 751 C CA . PRO A 1 96 ? -11.270 12.416 20.332 1.00 61.03 96 PRO A CA 1
ATOM 752 C C . PRO A 1 96 ? -10.730 11.735 21.601 1.00 61.03 96 PRO A C 1
ATOM 754 O O . PRO A 1 96 ? -11.477 11.421 22.528 1.00 61.03 96 PRO A O 1
ATOM 757 N N . SER A 1 97 ? -9.406 11.554 21.660 1.00 57.56 97 SER A N 1
ATOM 758 C CA . SER A 1 97 ? -8.672 10.983 22.806 1.00 57.56 97 SER A CA 1
ATOM 759 C C . SER A 1 97 ? -8.925 11.693 24.146 1.00 57.56 97 SER A C 1
ATOM 761 O O . SER A 1 97 ? -8.680 11.135 25.211 1.00 57.56 97 SER A O 1
ATOM 763 N N . GLU A 1 98 ? -9.433 12.918 24.081 1.00 59.28 98 GLU A N 1
ATOM 764 C CA . GLU A 1 98 ? -9.728 13.833 25.175 1.00 59.28 98 GLU A CA 1
ATOM 765 C C . GLU A 1 98 ? -11.025 13.496 25.939 1.00 59.28 98 GLU A C 1
ATOM 767 O O . GLU A 1 98 ? -11.286 14.096 26.978 1.00 59.28 98 GLU A O 1
ATOM 772 N N . ILE A 1 99 ? -11.847 12.552 25.458 1.00 60.44 99 ILE A N 1
ATOM 773 C CA . ILE A 1 99 ? -13.108 12.157 26.123 1.00 60.44 99 ILE A CA 1
ATOM 774 C C . ILE A 1 99 ? -12.873 11.296 27.379 1.00 60.44 99 ILE A C 1
ATOM 776 O O . ILE A 1 99 ? -13.735 11.240 28.252 1.00 60.44 99 ILE A O 1
ATOM 780 N N . ASN A 1 100 ? -11.696 10.683 27.525 1.00 58.44 100 ASN A N 1
ATOM 781 C CA . ASN A 1 100 ? -11.404 9.740 28.614 1.00 58.44 100 ASN A CA 1
ATOM 782 C C . ASN A 1 100 ? -10.866 10.401 29.902 1.00 58.44 100 ASN A C 1
ATOM 784 O O . ASN A 1 100 ? -10.325 9.716 30.768 1.00 58.44 100 ASN A O 1
ATOM 788 N N . GLU A 1 101 ? -10.988 11.722 30.046 1.00 56.50 101 GLU A N 1
ATOM 789 C CA . GLU A 1 101 ? -10.566 12.448 31.248 1.00 56.50 101 GLU A CA 1
ATOM 790 C C . GLU A 1 101 ? -11.723 12.514 32.273 1.00 56.50 101 GLU A C 1
ATOM 792 O O . GLU A 1 101 ? -12.741 13.155 31.998 1.00 56.50 101 GLU A O 1
ATOM 797 N N . PRO A 1 102 ? -11.606 11.913 33.478 1.00 48.22 102 PRO A N 1
ATOM 798 C CA . PRO A 1 102 ? -12.701 11.847 34.458 1.00 48.22 102 PRO A CA 1
ATOM 799 C C . PRO A 1 102 ? -13.061 13.190 35.131 1.00 48.22 102 PRO A C 1
ATOM 801 O O . PRO A 1 102 ? -13.830 13.213 36.088 1.00 48.22 102 PRO A O 1
ATOM 804 N N . ALA A 1 103 ? -12.553 14.324 34.641 1.00 48.12 103 ALA A N 1
ATOM 805 C CA . ALA A 1 103 ? -12.773 15.657 35.202 1.00 48.12 103 ALA A CA 1
ATOM 806 C C . ALA A 1 103 ? -13.626 16.562 34.292 1.00 48.12 103 ALA A C 1
ATOM 808 O O . ALA A 1 103 ? -13.315 17.736 34.101 1.00 48.12 103 ALA A O 1
ATOM 809 N N . ARG A 1 104 ? -14.724 16.041 33.729 1.00 50.31 104 ARG A N 1
ATOM 810 C CA . ARG A 1 104 ? -15.690 16.861 32.973 1.00 50.31 104 ARG A CA 1
ATOM 811 C C . ARG A 1 104 ? -17.127 16.730 33.481 1.00 50.31 104 ARG A C 1
ATOM 813 O O . ARG A 1 104 ? -18.084 16.665 32.719 1.00 50.31 104 ARG A O 1
ATOM 820 N N . THR A 1 105 ? -17.290 16.753 34.800 1.00 44.62 105 THR A N 1
ATOM 821 C CA . THR A 1 105 ? -18.562 17.006 35.496 1.00 44.62 105 THR A CA 1
ATOM 822 C C . THR A 1 105 ? -18.928 18.496 35.402 1.00 44.62 105 THR A C 1
ATOM 824 O O . THR A 1 105 ? -18.874 19.236 36.375 1.00 44.62 105 THR A O 1
ATOM 827 N N . SER A 1 106 ? -19.213 18.978 34.191 1.00 47.31 106 SER A N 1
ATOM 828 C CA . SER A 1 106 ? -20.015 20.185 33.906 1.00 47.31 106 SER A CA 1
ATOM 829 C C . SER A 1 106 ? -20.056 20.423 32.391 1.00 47.31 106 SER A C 1
ATOM 831 O O . SER A 1 106 ? -19.123 20.948 31.791 1.00 47.31 106 SER A O 1
ATOM 833 N N . LEU A 1 107 ? -21.153 20.020 31.751 1.00 42.16 107 LEU A N 1
ATOM 834 C CA . LEU A 1 107 ? -21.610 20.613 30.486 1.00 42.16 107 LEU A CA 1
ATOM 835 C C . LEU A 1 107 ? -22.628 21.709 30.851 1.00 42.16 107 LEU A C 1
ATOM 837 O O . LEU A 1 107 ? -23.379 21.498 31.805 1.00 42.16 107 LEU A O 1
ATOM 841 N N . PRO A 1 108 ? -22.680 22.859 30.151 1.00 48.59 108 PRO A N 1
ATOM 842 C CA . PRO A 1 108 ? -22.399 23.036 28.725 1.00 48.59 108 PRO A CA 1
ATOM 843 C C . PRO A 1 108 ? -21.199 23.974 28.500 1.00 48.59 108 PRO A C 1
ATOM 845 O O . PRO A 1 108 ? -20.944 24.890 29.264 1.00 48.59 108 PRO A O 1
ATOM 848 N N . GLU A 1 109 ? -20.342 23.771 27.516 1.00 42.53 109 GLU A N 1
ATOM 849 C CA . GLU A 1 109 ? -20.620 23.740 26.087 1.00 42.53 109 GLU A CA 1
ATOM 850 C C . GLU A 1 109 ? -19.584 22.802 25.459 1.00 42.53 109 GLU A C 1
ATOM 852 O O . GLU A 1 109 ? -18.387 22.897 25.752 1.00 42.53 109 GLU A O 1
ATOM 857 N N . TRP A 1 110 ? -20.028 21.866 24.620 1.00 46.84 110 TRP A N 1
ATOM 858 C CA . TRP A 1 110 ? -19.125 21.098 23.768 1.00 46.84 110 TRP A CA 1
ATOM 859 C C . TRP A 1 110 ? -18.384 22.090 22.863 1.00 46.84 110 TRP A C 1
ATOM 861 O O . TRP A 1 110 ? -18.881 22.467 21.807 1.00 46.84 110 TRP A O 1
ATOM 871 N N . ARG A 1 111 ? -17.200 22.552 23.280 1.00 50.62 111 ARG A N 1
ATOM 872 C CA . ARG A 1 111 ? -16.291 23.257 22.380 1.00 50.62 111 ARG A CA 1
ATOM 873 C C . ARG A 1 111 ? -15.534 22.197 21.590 1.00 50.62 111 ARG A C 1
ATOM 875 O O . ARG A 1 111 ? -14.692 21.521 22.187 1.00 50.62 111 ARG A O 1
ATOM 882 N N . PRO A 1 112 ? -15.820 22.017 20.286 1.00 53.44 112 PRO A N 1
ATOM 883 C CA . PRO A 1 112 ? -14.998 21.152 19.459 1.00 53.44 112 PRO A CA 1
ATOM 884 C C . PRO A 1 112 ? -13.534 21.606 19.574 1.00 53.44 112 PRO A C 1
ATOM 886 O O . PRO A 1 112 ? -13.290 22.813 19.711 1.00 53.44 112 PRO A O 1
ATOM 889 N N . PRO A 1 113 ? -12.563 20.674 19.535 1.00 47.72 113 PRO A N 1
ATOM 890 C CA . PRO A 1 113 ? -11.147 21.022 19.521 1.00 47.72 113 PRO A CA 1
ATOM 891 C C . PRO A 1 113 ? -10.920 22.136 18.500 1.00 47.72 113 PRO A C 1
ATOM 893 O O . PRO A 1 113 ? -11.459 22.047 17.390 1.00 47.72 113 PRO A O 1
ATOM 896 N N . GLN A 1 114 ? -10.190 23.199 18.874 1.00 51.56 114 GLN A N 1
ATOM 897 C CA . GLN A 1 114 ? -9.888 24.293 17.948 1.00 51.56 114 GLN A CA 1
ATOM 898 C C . GLN A 1 114 ? -9.357 23.676 16.654 1.00 51.56 114 GLN A C 1
ATOM 900 O O . GLN A 1 114 ? -8.320 23.012 16.647 1.00 51.56 114 GLN A O 1
ATOM 905 N N . GLN A 1 115 ? -10.147 23.823 15.588 1.00 47.38 115 GLN A N 1
ATOM 906 C CA . GLN A 1 115 ? -9.918 23.227 14.280 1.00 47.38 115 GLN A CA 1
ATOM 907 C C . GLN A 1 115 ? -8.649 23.845 13.692 1.00 47.38 115 GLN A C 1
ATOM 909 O O . GLN A 1 115 ? -8.701 24.848 12.994 1.00 47.38 115 GLN A O 1
ATOM 914 N N . GLY A 1 116 ? -7.498 23.279 14.038 1.00 46.44 116 GLY A N 1
ATOM 915 C CA . GLY A 1 116 ? -6.213 23.941 13.852 1.00 46.44 116 GLY A CA 1
ATOM 916 C C . GLY A 1 116 ? -5.059 22.973 13.645 1.00 46.44 116 GLY A C 1
ATOM 917 O O . GLY A 1 116 ? -3.981 23.200 14.171 1.00 46.44 116 GLY A O 1
ATOM 918 N N . ALA A 1 117 ? -5.278 21.877 12.919 1.00 51.53 117 ALA A N 1
ATOM 919 C CA . ALA A 1 117 ? -4.238 21.178 12.161 1.00 51.53 117 ALA A CA 1
ATOM 920 C C . ALA A 1 117 ? -4.913 20.097 11.306 1.00 51.53 117 ALA A C 1
ATOM 922 O O . ALA A 1 117 ? -5.462 19.147 11.842 1.00 51.53 117 ALA A O 1
ATOM 923 N N . GLN A 1 118 ? -4.875 20.236 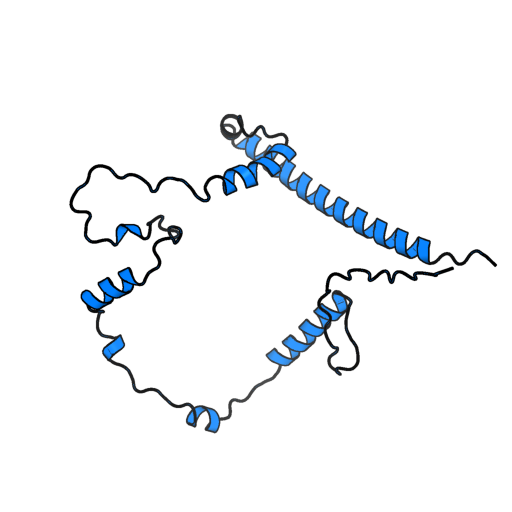9.978 1.00 53.03 118 GLN A N 1
ATOM 924 C CA . GLN A 1 118 ? -5.429 19.286 8.991 1.00 53.03 118 GLN A CA 1
ATOM 925 C C . GLN A 1 118 ? -6.960 19.274 8.783 1.00 53.03 118 GLN A C 1
ATOM 927 O O . GLN A 1 118 ? -7.555 18.218 8.625 1.00 53.03 118 GLN A O 1
ATOM 932 N N . LYS A 1 119 ? -7.608 20.434 8.628 1.00 48.47 119 LYS A N 1
ATOM 933 C CA . LYS A 1 119 ? -8.807 20.520 7.752 1.00 48.47 119 LYS A CA 1
ATOM 934 C C . LYS A 1 119 ? -8.551 21.263 6.440 1.00 48.47 119 LYS A C 1
ATOM 936 O O . LYS A 1 119 ? -9.311 21.111 5.488 1.00 48.47 119 LYS A O 1
ATOM 941 N N . GLU A 1 120 ? -7.431 21.974 6.343 1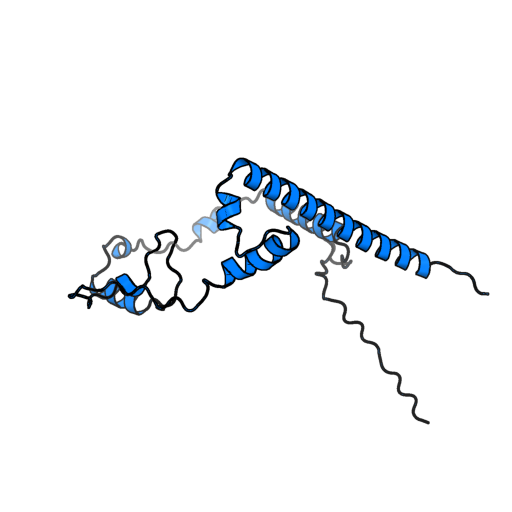.00 49.47 120 GLU A N 1
ATOM 942 C CA . GLU A 1 120 ? -7.047 22.672 5.113 1.00 49.47 120 GLU A CA 1
ATOM 943 C C . GLU A 1 120 ? -6.410 21.745 4.078 1.00 49.47 120 GLU A C 1
ATOM 945 O O . GLU A 1 120 ? -6.580 21.973 2.890 1.00 49.47 120 GLU A O 1
ATOM 950 N N . ARG A 1 121 ? -5.830 20.602 4.480 1.00 53.00 121 ARG A N 1
ATOM 951 C CA . ARG A 1 121 ? -5.262 19.659 3.502 1.00 53.00 121 ARG A CA 1
ATOM 952 C C . ARG A 1 121 ? -6.303 19.088 2.546 1.00 53.00 121 ARG A C 1
ATOM 954 O O . ARG A 1 121 ? -6.001 18.971 1.375 1.00 53.00 121 ARG A O 1
ATOM 961 N N . TYR A 1 122 ? -7.522 18.773 2.984 1.00 47.66 122 TYR A N 1
ATOM 962 C CA . TYR A 1 122 ? -8.515 18.193 2.069 1.00 47.66 122 TYR A CA 1
ATOM 963 C C . TYR A 1 122 ? -9.013 19.213 1.034 1.00 47.66 122 TYR A C 1
ATOM 965 O O . TYR A 1 122 ? -9.030 18.922 -0.158 1.00 47.66 122 TYR A O 1
ATOM 973 N N . LYS A 1 123 ? -9.339 20.440 1.469 1.00 54.19 123 LYS A N 1
ATOM 974 C CA . LYS A 1 123 ? -9.718 21.522 0.549 1.00 54.19 123 LYS A CA 1
ATOM 975 C C . LYS A 1 123 ? -8.556 21.906 -0.369 1.00 54.19 123 LYS A C 1
ATOM 977 O O . LYS A 1 123 ? -8.780 22.071 -1.559 1.00 54.19 123 LYS A O 1
ATOM 982 N N . ASP A 1 124 ? -7.329 21.991 0.138 1.00 58.94 124 ASP A N 1
ATOM 983 C CA . ASP A 1 124 ? -6.155 22.340 -0.672 1.00 58.94 124 ASP A CA 1
ATOM 984 C C . ASP A 1 124 ? -5.751 21.227 -1.645 1.00 58.94 124 ASP A C 1
ATOM 986 O O . ASP A 1 124 ? -5.395 21.514 -2.789 1.00 58.94 124 ASP A O 1
ATOM 990 N N . CYS A 1 125 ? -5.895 19.960 -1.244 1.00 61.84 125 CYS A N 1
ATOM 991 C CA . CYS A 1 125 ? -5.717 18.807 -2.125 1.00 61.84 125 CYS A CA 1
ATOM 992 C C . CYS A 1 125 ? -6.776 18.745 -3.230 1.00 61.84 125 CYS A C 1
ATOM 994 O O . CYS A 1 125 ? -6.489 18.180 -4.278 1.00 61.84 125 CYS A O 1
ATOM 996 N N . LEU A 1 126 ? -7.967 19.319 -3.021 1.00 63.62 126 LEU A N 1
ATOM 997 C CA . LEU A 1 126 ? -9.022 19.379 -4.034 1.00 63.62 126 LEU A CA 1
ATOM 998 C C . LEU A 1 126 ? -8.988 20.653 -4.885 1.00 63.62 126 LEU A C 1
ATOM 1000 O O . LEU A 1 126 ? -9.412 20.611 -6.032 1.00 63.62 126 LEU A O 1
ATOM 1004 N N . LYS A 1 127 ? -8.438 21.767 -4.390 1.00 69.25 127 LYS A N 1
ATOM 1005 C CA . LYS A 1 127 ? -8.325 23.020 -5.160 1.00 69.25 127 LYS A CA 1
ATOM 1006 C C . LYS A 1 127 ? -7.540 22.838 -6.459 1.00 69.25 127 LYS A C 1
ATOM 1008 O O . LYS A 1 127 ? -7.978 23.313 -7.498 1.00 69.25 127 LYS A O 1
ATOM 1013 N N . GLN A 1 128 ? -6.395 22.155 -6.400 1.00 67.25 128 GLN A N 1
ATOM 1014 C CA . GLN A 1 128 ? -5.551 21.906 -7.575 1.00 67.25 128 GLN A CA 1
ATOM 1015 C C . GLN A 1 128 ? -6.265 21.065 -8.648 1.00 67.25 128 GLN A C 1
ATOM 1017 O O . GLN A 1 128 ? -6.375 21.544 -9.773 1.00 67.25 128 GLN A O 1
ATOM 1022 N N . PRO A 1 129 ? -6.806 19.867 -8.347 1.00 69.81 129 PRO A N 1
ATOM 1023 C CA . PRO A 1 129 ? -7.515 19.084 -9.351 1.00 69.81 129 PRO A CA 1
ATOM 1024 C C . PRO A 1 129 ? -8.803 19.768 -9.820 1.00 69.81 129 PRO A C 1
ATOM 1026 O O . PRO A 1 129 ? -9.051 19.769 -11.017 1.00 69.81 129 PRO A O 1
ATOM 1029 N N . LEU A 1 130 ? -9.580 20.418 -8.943 1.00 74.25 130 LEU A N 1
ATOM 1030 C CA . LEU A 1 130 ? -10.799 21.132 -9.356 1.00 74.25 130 LEU A CA 1
ATOM 1031 C C . LEU A 1 130 ? -10.490 22.301 -10.301 1.00 74.25 130 LEU A C 1
ATOM 1033 O O . LEU A 1 130 ? -11.190 22.475 -11.292 1.00 74.25 130 LEU A O 1
ATOM 1037 N N . SER A 1 131 ? -9.401 23.034 -10.051 1.00 76.06 131 SER A N 1
ATOM 1038 C CA . SER A 1 131 ? -8.947 24.111 -10.936 1.00 76.06 131 SER A CA 1
ATOM 1039 C C . SER A 1 131 ? -8.459 23.606 -12.293 1.00 76.06 131 SER A C 1
ATOM 1041 O O . SER A 1 131 ? -8.618 24.316 -13.275 1.00 76.06 131 SER A O 1
ATOM 1043 N N . VAL A 1 132 ? -7.861 22.414 -12.364 1.00 71.75 132 VAL A N 1
ATOM 1044 C CA . VAL A 1 132 ? -7.481 21.770 -13.638 1.00 71.75 132 VAL A CA 1
ATOM 1045 C C . VAL A 1 132 ? -8.714 21.269 -14.397 1.00 71.75 132 VAL A C 1
ATOM 1047 O O . VAL A 1 132 ? -8.677 21.128 -15.613 1.00 71.75 132 VAL A O 1
ATOM 1050 N N . CYS A 1 133 ? -9.808 21.013 -13.682 1.00 69.75 133 CYS A N 1
ATOM 1051 C CA . CYS A 1 133 ? -11.080 20.571 -14.244 1.00 69.75 133 CYS A CA 1
ATOM 1052 C C . CYS A 1 133 ? -12.001 21.731 -14.669 1.00 69.75 133 CYS A C 1
ATOM 1054 O O . CYS A 1 133 ? -13.159 21.464 -14.975 1.00 69.75 133 CYS A O 1
ATOM 1056 N N . ASP A 1 134 ? -11.538 22.989 -14.619 1.00 71.88 134 ASP A N 1
ATOM 1057 C CA . ASP A 1 134 ? -12.360 24.202 -14.797 1.00 71.88 134 ASP A CA 1
ATOM 1058 C C . ASP A 1 134 ? -13.605 24.253 -13.885 1.00 71.88 134 ASP A C 1
ATOM 1060 O O . ASP A 1 134 ? -14.624 24.869 -14.199 1.00 71.88 134 ASP A O 1
ATOM 1064 N N . ILE A 1 135 ? -13.531 23.615 -12.712 1.00 77.00 135 ILE A N 1
ATOM 1065 C CA . ILE A 1 135 ? -14.587 23.663 -11.700 1.00 77.00 135 ILE A CA 1
ATOM 1066 C C . ILE A 1 135 ? -14.216 24.748 -10.692 1.00 77.00 135 ILE A C 1
ATOM 1068 O O . ILE A 1 135 ? -13.257 24.597 -9.928 1.00 77.00 135 ILE A O 1
ATOM 1072 N N . ASP A 1 136 ? -14.996 25.831 -10.647 1.00 76.62 136 ASP A N 1
ATOM 1073 C CA . ASP A 1 136 ? -14.794 26.868 -9.636 1.00 76.62 136 ASP A CA 1
ATOM 1074 C C . ASP A 1 136 ? -15.047 26.293 -8.231 1.00 76.62 136 ASP A C 1
ATOM 1076 O O . ASP A 1 136 ? -16.149 25.871 -7.864 1.00 76.62 136 ASP A O 1
ATOM 1080 N N . TYR A 1 137 ? -13.999 26.302 -7.408 1.00 69.75 137 TYR A N 1
ATOM 1081 C CA . TYR A 1 137 ? -14.018 25.837 -6.025 1.00 69.75 137 TYR A CA 1
ATOM 1082 C C . TYR A 1 137 ? -14.913 26.685 -5.104 1.00 69.75 137 TYR A C 1
ATOM 1084 O O . TYR A 1 137 ? -15.141 26.289 -3.957 1.00 69.75 137 TYR A O 1
ATOM 1092 N N . ARG A 1 138 ? -15.390 27.855 -5.550 1.00 69.50 138 ARG A N 1
ATOM 1093 C CA . ARG A 1 138 ? -16.374 28.678 -4.827 1.00 69.50 138 ARG A CA 1
ATOM 1094 C C . ARG A 1 138 ? -17.815 28.340 -5.203 1.00 69.50 138 ARG A C 1
ATOM 1096 O O . ARG A 1 138 ? -18.687 28.443 -4.344 1.00 69.50 138 ARG A O 1
ATOM 1103 N N . GLU A 1 139 ? -18.044 27.862 -6.423 1.00 74.56 139 GLU A N 1
ATOM 1104 C CA . GLU A 1 139 ? -19.376 27.553 -6.962 1.00 74.56 139 GLU A CA 1
ATOM 1105 C C . GLU A 1 139 ? -19.667 26.045 -7.054 1.00 74.56 139 GLU A C 1
ATOM 1107 O O . GLU A 1 139 ? -20.778 25.635 -7.368 1.00 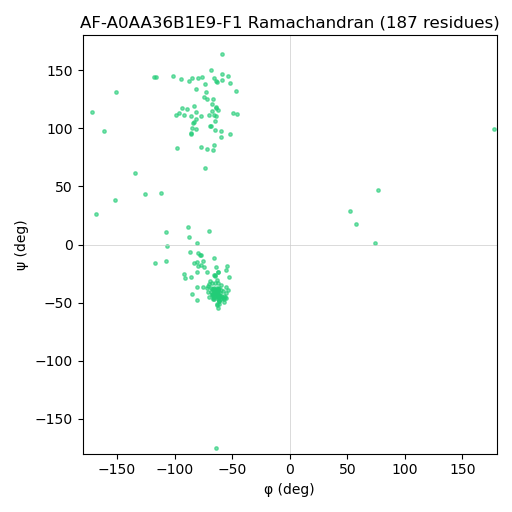74.56 139 GLU A O 1
ATOM 1112 N N . TRP A 1 140 ? -18.724 25.173 -6.690 1.00 76.62 140 TRP A N 1
ATOM 1113 C CA . TRP A 1 140 ? -18.926 23.714 -6.713 1.00 76.62 140 TRP A CA 1
ATOM 1114 C C . TRP A 1 140 ? -20.186 23.234 -5.958 1.00 76.62 140 TRP A C 1
ATOM 1116 O O . TRP A 1 140 ? -20.774 22.209 -6.304 1.00 76.62 140 TRP A O 1
ATOM 1126 N N . SER A 1 141 ? -20.640 23.974 -4.939 1.00 72.94 141 SER A N 1
ATOM 1127 C CA . SER A 1 141 ? -21.858 23.644 -4.189 1.00 72.94 141 SER A CA 1
ATOM 1128 C C . SER A 1 141 ? -23.138 23.822 -5.011 1.00 72.94 141 SER A C 1
ATOM 1130 O O . SER A 1 141 ? -24.108 23.109 -4.770 1.00 72.94 141 SER A O 1
ATOM 1132 N N . THR A 1 142 ? -23.176 24.765 -5.955 1.00 74.00 142 THR A N 1
ATOM 1133 C CA . THR A 1 142 ? -24.324 24.940 -6.857 1.00 74.00 142 THR A CA 1
ATOM 1134 C C . THR A 1 142 ? -24.252 23.927 -7.998 1.00 74.00 142 THR A C 1
ATOM 1136 O O . THR A 1 142 ? -25.266 23.331 -8.350 1.00 74.00 142 THR A O 1
ATOM 1139 N N . LEU A 1 143 ? -23.045 23.628 -8.491 1.00 71.12 143 LEU A N 1
ATOM 1140 C CA . LEU A 1 143 ? -22.806 22.611 -9.523 1.00 71.12 143 LEU A CA 1
ATOM 1141 C C . LE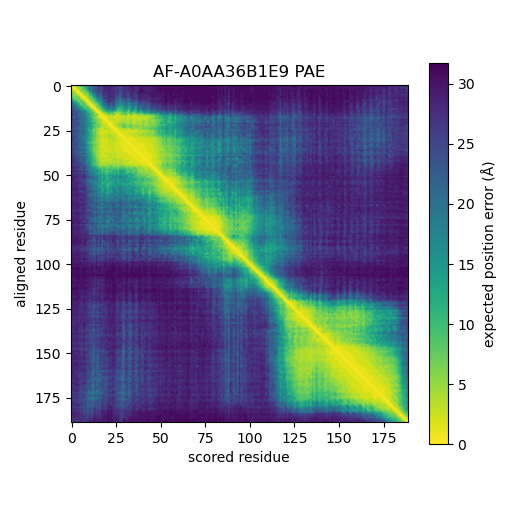U A 1 143 ? -23.136 21.184 -9.057 1.00 71.12 143 LEU A C 1
ATOM 1143 O O . LEU A 1 143 ? -23.605 20.367 -9.843 1.00 71.12 143 LEU A O 1
ATOM 1147 N N . THR A 1 144 ? -22.935 20.875 -7.775 1.00 76.62 144 THR A N 1
ATOM 1148 C CA . THR A 1 144 ? -23.269 19.562 -7.188 1.00 76.62 144 THR A CA 1
ATOM 1149 C C . THR A 1 144 ? -24.763 19.342 -6.954 1.00 76.62 144 THR A C 1
ATOM 1151 O O . THR A 1 144 ? -25.171 18.197 -6.724 1.00 76.62 144 THR A O 1
ATOM 1154 N N . ALA A 1 145 ? -25.581 20.400 -7.018 1.00 82.94 145 ALA A N 1
ATOM 1155 C CA . ALA A 1 145 ? -27.031 20.289 -6.893 1.00 82.94 145 ALA A CA 1
ATOM 1156 C C . ALA A 1 145 ? -27.635 19.513 -8.077 1.00 82.94 145 ALA A C 1
ATOM 1158 O O . ALA A 1 145 ? -28.512 18.672 -7.872 1.00 82.94 145 ALA A O 1
ATOM 1159 N N . ASP A 1 146 ? -27.106 19.703 -9.293 1.00 84.81 146 ASP A N 1
ATOM 1160 C CA . ASP A 1 146 ? -27.385 18.816 -10.425 1.00 84.81 146 ASP A CA 1
ATOM 1161 C C . ASP A 1 146 ? -26.425 17.622 -10.407 1.00 84.81 146 ASP A C 1
ATOM 1163 O O . ASP A 1 146 ? -25.299 17.642 -10.910 1.00 84.81 146 ASP A O 1
ATOM 1167 N N . ARG A 1 147 ? -26.908 16.523 -9.830 1.00 84.88 147 ARG A N 1
ATOM 1168 C CA . ARG A 1 147 ? -26.130 15.293 -9.667 1.00 84.88 147 ARG A CA 1
ATOM 1169 C C . ARG A 1 147 ? -25.758 14.627 -10.987 1.00 84.88 147 ARG A C 1
ATOM 1171 O O . ARG A 1 147 ? -24.773 13.887 -11.008 1.00 84.88 147 ARG A O 1
ATOM 1178 N N . VAL A 1 148 ? -26.535 14.828 -12.051 1.00 85.06 148 VAL A N 1
ATOM 1179 C CA . VAL A 1 148 ? -26.286 14.189 -13.349 1.00 85.06 148 VAL A CA 1
ATOM 1180 C C . VAL A 1 148 ? -25.207 14.956 -14.098 1.00 85.06 148 VAL A C 1
ATOM 1182 O O . VAL A 1 148 ? -24.244 14.336 -14.553 1.00 85.06 148 VAL A O 1
ATOM 1185 N N . ALA A 1 149 ? -25.323 16.285 -14.164 1.00 80.69 149 ALA A N 1
ATOM 1186 C CA . ALA A 1 149 ? -24.287 17.141 -14.737 1.00 80.69 149 ALA A CA 1
ATOM 1187 C C . ALA A 1 149 ? -22.962 16.978 -13.983 1.00 80.69 149 ALA A C 1
ATOM 1189 O O . ALA A 1 149 ? -21.943 16.686 -14.603 1.00 80.69 149 ALA A O 1
ATOM 1190 N N . TRP A 1 150 ? -22.996 17.012 -12.646 1.00 84.00 150 TRP A N 1
ATOM 1191 C CA . TRP A 1 150 ? -21.807 16.830 -11.811 1.00 84.00 150 TRP A CA 1
ATOM 1192 C C . TRP A 1 150 ? -21.076 15.510 -12.083 1.00 84.00 150 TRP A C 1
ATOM 1194 O O . TRP A 1 150 ? -19.855 15.482 -12.222 1.00 84.00 150 TRP A O 1
ATOM 1204 N N . ARG A 1 151 ? -21.809 14.394 -12.188 1.00 86.06 151 ARG A N 1
ATOM 1205 C CA . ARG A 1 151 ? -21.203 13.082 -12.469 1.00 86.06 151 ARG A CA 1
ATOM 1206 C C . ARG A 1 151 ? -20.551 13.024 -13.844 1.00 86.06 151 ARG A C 1
ATOM 1208 O O . ARG A 1 151 ? -19.486 12.426 -13.954 1.00 86.06 151 ARG A O 1
ATOM 1215 N N . ARG A 1 152 ? -21.175 13.625 -14.861 1.00 86.00 152 ARG A N 1
ATOM 1216 C CA . ARG A 1 152 ? -20.595 13.709 -16.208 1.00 86.00 152 ARG A CA 1
ATOM 1217 C C . ARG A 1 152 ? -19.310 14.522 -16.181 1.00 86.00 152 ARG A C 1
ATOM 1219 O O . ARG A 1 152 ? -18.276 13.982 -16.538 1.00 86.00 152 ARG A O 1
ATOM 1226 N N . THR A 1 153 ? -19.346 15.730 -15.6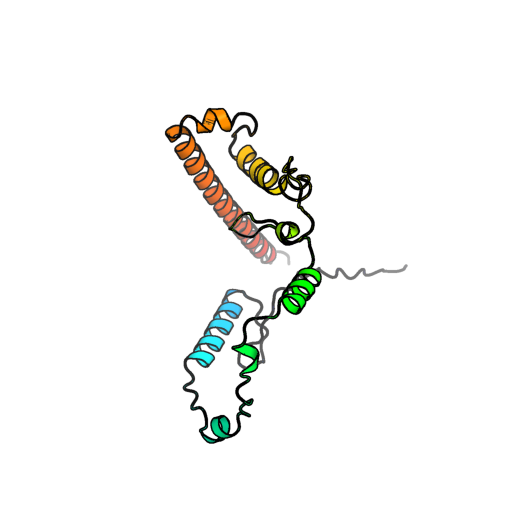19 1.00 84.19 153 THR A N 1
ATOM 1227 C CA . THR A 1 153 ? -18.163 16.592 -15.510 1.00 84.19 153 THR A CA 1
ATOM 1228 C C . THR A 1 153 ? -17.011 15.888 -14.796 1.00 84.19 153 THR A C 1
ATOM 1230 O O . THR A 1 153 ? -15.901 15.895 -15.306 1.00 84.19 153 THR A O 1
ATOM 1233 N N . ILE A 1 154 ? -17.259 15.222 -13.662 1.00 83.94 154 ILE A N 1
ATOM 1234 C CA . ILE A 1 154 ? -16.212 14.493 -12.924 1.00 83.94 154 ILE A CA 1
ATOM 1235 C C . ILE A 1 154 ? -15.694 13.268 -13.693 1.00 83.94 154 ILE A C 1
ATOM 1237 O O . ILE A 1 154 ? -14.502 12.976 -13.652 1.00 83.94 154 ILE A O 1
ATOM 1241 N N . SER A 1 155 ? -16.570 12.536 -14.383 1.00 86.44 155 SER A N 1
ATOM 1242 C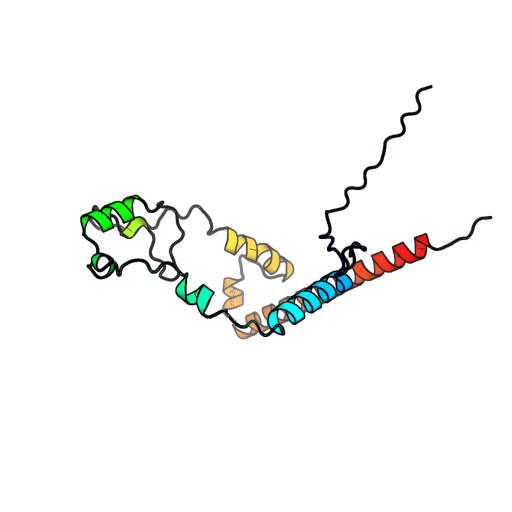 CA . SER A 1 155 ? -16.167 11.386 -15.201 1.00 86.44 155 SER A CA 1
ATOM 1243 C C . SER A 1 155 ? -15.314 11.818 -16.395 1.00 86.44 155 SER A C 1
ATOM 1245 O O . SER A 1 155 ? -14.290 11.196 -16.685 1.00 86.44 155 SER A O 1
ATOM 1247 N N . ASP A 1 156 ? -15.717 12.892 -17.068 1.00 83.44 156 ASP A N 1
ATOM 1248 C CA . ASP A 1 156 ? -15.028 13.439 -18.234 1.00 83.44 156 ASP A CA 1
ATOM 1249 C C . ASP A 1 156 ? -13.661 14.005 -17.833 1.00 83.44 156 ASP A C 1
ATOM 1251 O O . ASP A 1 156 ? -12.654 13.739 -18.490 1.00 83.44 156 ASP A O 1
ATOM 1255 N N . THR A 1 157 ? -13.589 14.714 -16.705 1.00 83.88 157 THR A N 1
ATOM 1256 C CA . THR A 1 157 ? -12.332 15.287 -16.212 1.00 83.88 157 THR A CA 1
ATOM 1257 C C . THR A 1 157 ? -11.369 14.232 -15.679 1.00 83.88 157 THR A C 1
ATOM 1259 O O . THR A 1 157 ? -10.165 14.332 -15.922 1.00 83.88 157 THR A O 1
ATOM 1262 N N . ALA A 1 158 ? -11.868 13.186 -15.014 1.00 84.31 158 ALA A N 1
ATOM 1263 C CA . ALA A 1 158 ? -11.051 12.043 -14.611 1.00 84.31 158 ALA A CA 1
ATOM 1264 C C . ALA A 1 158 ? -10.462 11.324 -15.835 1.00 84.31 158 ALA A C 1
ATOM 1266 O O . ALA A 1 158 ? -9.259 11.062 -15.875 1.00 84.31 158 ALA A O 1
ATOM 1267 N N . SER A 1 159 ? -11.282 11.100 -16.866 1.00 85.38 159 SER A N 1
ATOM 1268 C CA . SER A 1 159 ? -10.838 10.497 -18.129 1.00 85.38 159 SER A CA 1
ATOM 1269 C C . SER A 1 159 ? -9.776 11.361 -18.817 1.00 85.38 159 SER A C 1
ATOM 1271 O O . SER A 1 159 ? -8.748 10.852 -19.263 1.00 85.38 159 SER A O 1
ATOM 1273 N N . PHE A 1 160 ? -9.973 12.683 -18.855 1.00 85.38 160 PHE A N 1
ATOM 1274 C CA . PHE A 1 160 ? -8.976 13.620 -19.374 1.00 85.38 160 PHE A CA 1
ATOM 1275 C C . PHE A 1 160 ? -7.653 13.544 -18.601 1.00 85.38 160 PHE A C 1
ATOM 1277 O O . PHE A 1 160 ? -6.590 13.504 -19.220 1.00 85.38 160 PHE A O 1
ATOM 1284 N N . PHE A 1 161 ? -7.697 13.487 -17.267 1.00 83.50 161 PHE A N 1
ATOM 1285 C CA . PHE A 1 161 ? -6.492 13.404 -16.441 1.00 83.50 161 PHE A CA 1
ATOM 1286 C C . PHE A 1 161 ? -5.713 12.107 -16.685 1.00 83.50 161 PHE A C 1
ATOM 1288 O O . PHE A 1 161 ? -4.488 12.140 -16.804 1.00 83.50 161 PHE A O 1
ATOM 1295 N N . GLU A 1 162 ? -6.408 10.975 -16.810 1.00 86.38 162 GLU A N 1
ATOM 1296 C CA . GLU A 1 162 ? -5.787 9.691 -17.146 1.00 86.38 162 GLU A CA 1
ATOM 1297 C C . GLU A 1 162 ? -5.115 9.737 -18.522 1.00 86.38 162 GLU A C 1
ATOM 1299 O O . GLU A 1 162 ? -3.939 9.382 -18.642 1.00 86.38 162 GLU A O 1
ATOM 1304 N N . ILE A 1 163 ? -5.809 10.258 -19.540 1.00 87.25 163 ILE A N 1
ATOM 1305 C CA . ILE A 1 163 ? -5.266 10.405 -20.897 1.00 87.25 163 ILE A CA 1
ATOM 1306 C C . ILE A 1 163 ? -4.053 11.339 -20.896 1.00 87.25 163 ILE A C 1
ATOM 1308 O O . ILE A 1 163 ? -3.006 10.986 -21.435 1.00 87.25 163 ILE A O 1
ATOM 1312 N N . PHE A 1 164 ? -4.157 12.510 -20.266 1.00 85.06 164 PHE A N 1
ATOM 1313 C CA . PHE A 1 164 ? -3.060 13.474 -20.166 1.00 85.06 164 PHE A CA 1
ATOM 1314 C C . PHE A 1 164 ? -1.839 12.886 -19.448 1.00 85.06 164 PHE A C 1
ATOM 1316 O O . PHE A 1 164 ? -0.690 13.118 -19.832 1.00 85.06 164 PHE A O 1
ATOM 1323 N N . HIS A 1 165 ? -2.068 12.103 -18.397 1.00 82.19 165 HIS A N 1
ATOM 1324 C CA . HIS A 1 165 ? -0.989 11.453 -17.674 1.00 82.19 165 HIS A CA 1
ATOM 1325 C C . HIS A 1 165 ? -0.296 10.383 -18.532 1.00 82.19 165 HIS A C 1
ATOM 1327 O O . HIS A 1 165 ? 0.937 10.338 -18.565 1.00 82.19 165 HIS A O 1
ATOM 1333 N N . ILE A 1 166 ? -1.061 9.563 -19.262 1.00 85.06 166 ILE A N 1
ATOM 1334 C CA . ILE A 1 166 ? -0.529 8.550 -20.188 1.00 85.06 166 ILE A CA 1
ATOM 1335 C C . ILE A 1 166 ? 0.287 9.216 -21.303 1.00 85.06 166 ILE A C 1
ATOM 1337 O O . ILE A 1 166 ? 1.458 8.874 -21.476 1.00 85.06 166 ILE A O 1
ATOM 1341 N N . THR A 1 167 ? -0.262 10.225 -21.983 1.00 89.62 167 THR A N 1
ATOM 1342 C CA . THR A 1 167 ? 0.444 10.933 -23.065 1.00 89.62 167 THR A CA 1
ATOM 1343 C C . THR A 1 167 ? 1.705 11.633 -22.557 1.00 89.62 167 THR A C 1
ATOM 1345 O O . THR A 1 167 ? 2.755 11.559 -23.191 1.00 89.62 167 THR A O 1
ATOM 1348 N N . SER A 1 168 ? 1.676 12.226 -21.357 1.00 85.50 168 SER A N 1
ATOM 1349 C CA . SER A 1 168 ? 2.869 12.811 -20.727 1.00 85.50 168 SER A CA 1
ATOM 1350 C C . SER A 1 168 ? 3.970 11.776 -20.460 1.00 85.50 168 SER A C 1
ATOM 1352 O O . SER A 1 168 ? 5.165 12.082 -20.564 1.00 85.50 168 SER A O 1
ATOM 1354 N N . LEU A 1 169 ? 3.600 10.550 -20.075 1.00 82.81 169 LEU A N 1
ATOM 1355 C CA . LEU A 1 169 ? 4.551 9.457 -19.876 1.00 82.81 169 LEU A CA 1
ATOM 1356 C C . LEU A 1 169 ? 5.117 8.948 -21.205 1.00 82.81 169 LEU A C 1
ATOM 1358 O O . LEU A 1 169 ? 6.325 8.706 -21.289 1.00 82.81 169 LEU A O 1
ATOM 1362 N N . GLU A 1 170 ? 4.282 8.838 -22.236 1.00 89.38 170 GLU A N 1
ATOM 1363 C CA . GLU A 1 170 ? 4.695 8.465 -23.591 1.00 89.38 170 GLU A CA 1
ATOM 1364 C C . GLU A 1 170 ? 5.668 9.490 -24.177 1.00 89.38 170 GLU A C 1
ATOM 1366 O O . GLU A 1 170 ? 6.757 9.109 -24.605 1.00 89.38 170 GLU A O 1
ATOM 1371 N N . ASP A 1 171 ? 5.370 10.786 -24.071 1.00 89.94 171 ASP A N 1
ATOM 1372 C CA . ASP A 1 171 ? 6.261 11.874 -24.485 1.00 89.94 171 ASP A CA 1
ATOM 1373 C C . ASP A 1 171 ? 7.622 11.803 -23.785 1.00 89.94 171 ASP A C 1
ATOM 1375 O O . ASP A 1 171 ? 8.678 11.938 -24.411 1.00 89.94 171 ASP A O 1
ATOM 1379 N N . LYS A 1 172 ? 7.632 11.557 -22.469 1.00 89.94 172 LYS A N 1
ATOM 1380 C CA . LYS A 1 172 ? 8.880 11.373 -21.709 1.00 89.94 172 LYS A CA 1
ATOM 1381 C C . LYS A 1 172 ? 9.653 10.149 -22.192 1.00 89.94 172 LYS A C 1
ATOM 1383 O O . LYS A 1 172 ? 10.884 10.194 -22.227 1.00 89.94 172 LYS A O 1
ATOM 1388 N N . SER A 1 173 ? 8.960 9.072 -22.550 1.00 88.81 173 SER A N 1
ATOM 1389 C CA . SER A 1 173 ? 9.567 7.864 -23.109 1.00 88.81 173 SER A CA 1
ATOM 1390 C C . SER A 1 173 ? 10.185 8.136 -24.485 1.00 88.81 173 SER A C 1
ATOM 1392 O O . SER A 1 173 ? 11.361 7.834 -24.700 1.00 88.81 173 SER A O 1
ATOM 1394 N N . GLN A 1 174 ? 9.456 8.817 -25.376 1.00 84.88 174 GLN A N 1
ATOM 1395 C CA . GLN A 1 174 ? 9.950 9.201 -26.701 1.00 84.88 174 GLN A CA 1
ATOM 1396 C C . GLN A 1 174 ? 11.151 10.142 -26.612 1.00 84.88 174 GLN A C 1
ATOM 1398 O O . GLN A 1 174 ? 12.149 9.927 -27.293 1.00 84.88 174 GLN A O 1
ATOM 1403 N N . ARG A 1 175 ? 11.135 11.127 -25.702 1.00 85.19 175 ARG A N 1
ATOM 1404 C CA . ARG A 1 175 ? 12.297 12.002 -25.457 1.00 85.19 175 ARG A CA 1
ATOM 1405 C C . ARG A 1 175 ? 13.539 11.214 -25.049 1.00 85.19 175 ARG A C 1
ATOM 1407 O O . ARG A 1 175 ? 14.631 11.533 -25.507 1.00 85.19 175 ARG A O 1
ATOM 1414 N N . ARG A 1 176 ? 13.395 10.177 -24.216 1.00 82.38 176 ARG A N 1
ATOM 1415 C CA . ARG A 1 176 ? 14.523 9.307 -23.837 1.00 82.38 176 ARG A CA 1
ATOM 1416 C C . ARG A 1 176 ? 15.034 8.523 -25.039 1.00 82.38 176 ARG A C 1
ATOM 1418 O O . ARG A 1 176 ? 16.238 8.502 -25.257 1.00 82.38 176 ARG A O 1
ATOM 1425 N N . LYS A 1 177 ? 14.129 7.951 -25.836 1.00 84.88 177 LYS A N 1
ATOM 1426 C CA . LYS A 1 177 ? 14.474 7.195 -27.045 1.00 84.88 177 LYS A CA 1
ATOM 1427 C C . LYS A 1 177 ? 15.206 8.064 -28.074 1.00 84.88 177 LYS A C 1
ATOM 1429 O O . LYS A 1 177 ? 16.256 7.664 -28.564 1.00 84.88 177 LYS A O 1
ATOM 1434 N N . ASN A 1 178 ? 14.710 9.276 -28.319 1.00 79.38 178 ASN A N 1
ATOM 1435 C CA . ASN A 1 178 ? 15.325 10.240 -29.232 1.00 79.38 178 ASN A CA 1
ATOM 1436 C C . ASN A 1 178 ? 16.693 10.714 -28.723 1.00 79.38 178 ASN A C 1
ATOM 1438 O O . ASN A 1 178 ? 17.625 10.841 -29.509 1.00 79.38 178 ASN A O 1
ATOM 1442 N N . ASN A 1 179 ? 16.846 10.915 -27.410 1.00 75.69 179 ASN A N 1
ATOM 1443 C CA . ASN A 1 179 ? 18.130 11.282 -26.812 1.00 75.69 179 ASN A CA 1
ATOM 1444 C C . ASN A 1 179 ? 19.171 10.149 -26.917 1.00 75.69 179 ASN A C 1
ATOM 1446 O O . ASN A 1 179 ? 20.341 10.400 -27.186 1.00 75.69 179 ASN A O 1
ATOM 1450 N N . THR A 1 180 ? 18.755 8.888 -26.756 1.00 70.19 180 THR A N 1
ATOM 1451 C CA . THR A 1 180 ? 19.636 7.725 -26.961 1.00 70.19 180 THR A CA 1
ATOM 1452 C C . THR A 1 180 ? 20.028 7.551 -28.433 1.00 70.19 180 THR A C 1
ATOM 1454 O O . THR A 1 180 ? 21.178 7.219 -28.717 1.00 70.19 180 THR A O 1
ATOM 1457 N N . ALA A 1 181 ? 19.110 7.823 -29.367 1.00 67.56 181 ALA A N 1
ATOM 1458 C CA . ALA A 1 181 ? 19.383 7.782 -30.804 1.00 67.56 181 ALA A CA 1
ATOM 1459 C C . ALA A 1 181 ? 20.347 8.897 -31.252 1.00 67.56 181 ALA A C 1
ATOM 1461 O O . ALA A 1 181 ? 21.291 8.617 -31.982 1.00 67.56 181 ALA A O 1
ATOM 1462 N N . ALA A 1 182 ? 20.178 10.128 -30.754 1.00 61.84 182 ALA A N 1
ATOM 1463 C CA . ALA A 1 182 ? 21.075 11.251 -31.048 1.00 61.84 182 ALA A CA 1
ATOM 1464 C C . ALA A 1 182 ? 22.505 11.048 -30.508 1.00 61.84 182 ALA A C 1
ATOM 1466 O O . ALA A 1 182 ? 23.461 11.560 -31.076 1.00 61.84 182 ALA A O 1
ATOM 1467 N N . SER A 1 183 ? 22.667 10.271 -29.433 1.00 59.00 183 SER A N 1
ATOM 1468 C CA . SER A 1 183 ? 23.983 9.898 -28.898 1.00 59.00 183 SER A CA 1
ATOM 1469 C C . SER A 1 183 ? 24.682 8.785 -29.696 1.00 59.00 183 SER A C 1
ATOM 1471 O O . SER A 1 183 ? 25.840 8.494 -29.400 1.00 59.00 183 SER A O 1
ATOM 1473 N N . SER A 1 184 ? 23.999 8.134 -30.646 1.00 58.03 184 SER A N 1
ATOM 1474 C CA . SER A 1 184 ? 24.531 6.997 -31.417 1.00 58.03 184 SER A CA 1
ATOM 1475 C C . SER A 1 184 ? 24.858 7.328 -32.876 1.00 58.03 184 SER A C 1
ATOM 1477 O O . SER A 1 184 ? 25.113 6.394 -33.628 1.00 58.03 184 SER A O 1
ATOM 1479 N N . ASP A 1 185 ? 24.859 8.600 -33.291 1.00 47.88 185 ASP A N 1
ATOM 1480 C CA . ASP A 1 185 ? 25.265 9.006 -34.646 1.00 47.88 185 ASP A CA 1
ATOM 1481 C C . ASP A 1 185 ? 26.804 9.142 -34.732 1.00 47.88 185 ASP A C 1
ATOM 1483 O O . ASP A 1 185 ? 27.362 10.087 -34.166 1.00 47.88 185 ASP A O 1
ATOM 1487 N N . PRO A 1 186 ? 27.541 8.209 -35.373 1.00 53.75 186 PRO A N 1
ATOM 1488 C CA . PRO A 1 186 ? 28.984 8.281 -35.524 1.00 53.75 186 PRO A CA 1
ATOM 1489 C C . PRO A 1 186 ? 29.275 8.854 -36.912 1.00 53.75 186 PRO A C 1
ATOM 1491 O O . PRO A 1 186 ? 29.494 8.124 -37.877 1.00 53.75 186 PRO A O 1
ATOM 1494 N N . GLY A 1 187 ? 29.233 10.177 -37.014 1.00 60.50 187 GLY A N 1
ATOM 1495 C CA . GLY A 1 187 ? 29.412 10.894 -38.269 1.00 60.50 187 GLY A CA 1
ATOM 1496 C C . GLY A 1 187 ? 30.352 12.080 -38.131 1.00 60.50 187 GLY A C 1
ATOM 1497 O O . GLY A 1 187 ? 29.920 13.203 -38.349 1.00 60.50 187 GLY A O 1
ATOM 1498 N N . GLN A 1 188 ? 31.617 11.841 -37.771 1.00 39.88 188 GLN A N 1
ATOM 1499 C CA . GLN A 1 188 ? 32.736 12.734 -38.103 1.00 39.88 188 GLN A CA 1
ATOM 1500 C C . GLN A 1 188 ? 34.070 11.981 -37.969 1.00 39.88 188 GLN A C 1
ATOM 1502 O O . GLN A 1 188 ? 34.589 11.782 -36.870 1.00 39.88 188 GLN A O 1
ATOM 1507 N N . LEU A 1 189 ? 34.558 11.512 -39.124 1.00 38.78 189 LEU A N 1
ATOM 1508 C CA . LEU A 1 189 ? 35.983 11.351 -39.425 1.00 38.78 189 LEU A CA 1
ATOM 1509 C C . LEU A 1 189 ? 36.602 12.732 -39.664 1.00 38.78 189 LEU A C 1
ATOM 1511 O O . LEU A 1 189 ? 35.881 13.591 -40.226 1.00 38.78 189 LEU A O 1
#

Radius of gyration: 30.92 Å; Cα contacts (8 Å, |Δi|>4): 49; chains: 1; bounding box: 76×61×78 Å

Sequence (189 aa):
MKLSNQSTAQHIKSRSTLRSSDGQALLTDIASILNRWSEYFQALFSAVRVVQEKAILHIQQQPVSMELDEPPALEETRLAIGWLKSRKTAGVDDIPSEINEPARTSLPEWRPPQQGAQKERYKDCLKQPLSVCDIDYREWSTLTADRVAWRRTISDTASFFEIFHITSLEDKSQRRKNNTAASSDPGQL

Solvent-accessible surface area (backbone atoms only — not comparable to full-atom values): 12352 Å² total; per-residue (Å²): 137,85,88,80,82,79,79,81,78,75,84,69,76,83,67,86,64,39,67,42,96,86,64,80,49,7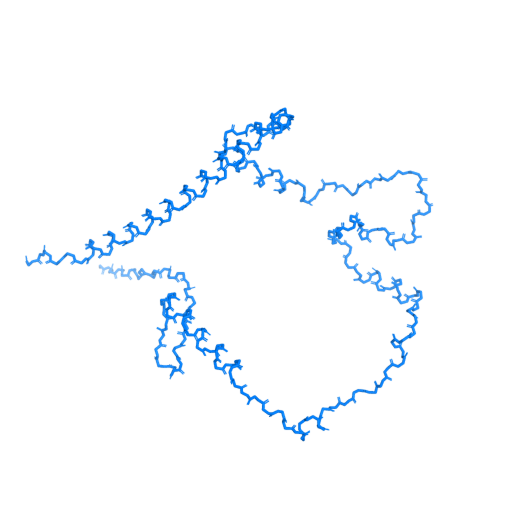8,33,78,48,71,69,58,43,52,50,54,50,50,54,52,52,50,54,62,71,68,52,85,77,80,80,55,67,70,61,62,74,64,56,82,78,74,78,86,65,66,73,74,77,50,80,81,51,73,66,57,52,53,48,53,57,69,70,50,76,88,79,60,77,48,53,98,82,68,55,54,73,77,73,80,54,94,83,66,96,71,82,87,73,92,71,72,75,81,91,78,79,80,70,60,57,63,57,56,65,42,47,58,58,34,55,76,56,74,41,54,85,87,51,47,73,66,50,53,70,44,59,66,62,38,50,49,55,52,52,54,42,51,52,48,51,54,51,52,51,51,52,54,52,49,52,56,49,49,52,51,52,53,52,56,53,68,74,64,69,91,82,80,133

Organism: Octopus vulgaris (NCBI:txid6645)

Nearest PDB structures (foldseek):
  8fky-assembly1_SS  TM=1.690E-01  e=6.833E+00  Homo sapiens

Mean predicted aligned error: 21.07 Å

pLDDT: mean 72.96, std 17.0, range [33.78, 94.25]